Protein AF-0000000067268023 (afdb_homodimer)

Radius of gyration: 20.88 Å; Cα contacts (8 Å, |Δi|>4): 143; chains: 2; bounding box: 55×62×50 Å

pLDDT: mean 72.18, std 26.53, range [27.44, 98.69]

Solvent-accessible surface area (backbone atoms only — not comparable to full-atom values): 12982 Å² total; per-residue (Å²): 125,74,74,66,48,63,60,48,54,51,49,53,51,52,54,60,60,64,66,64,67,82,82,76,86,77,73,84,79,52,68,83,44,67,97,39,66,87,63,73,73,84,67,84,45,66,69,62,35,51,51,31,46,48,46,20,34,60,70,61,65,47,63,62,61,51,67,70,34,67,22,54,48,52,26,37,56,55,56,37,64,82,58,76,76,60,49,46,66,57,49,47,50,53,47,48,50,54,49,51,49,48,52,54,51,54,65,71,96,127,74,73,67,49,62,60,48,57,50,49,54,50,54,54,59,60,66,66,63,67,82,82,76,88,77,72,81,81,50,70,84,43,66,97,41,65,88,64,73,73,85,67,83,46,65,68,61,35,52,52,31,45,48,46,19,34,60,71,60,64,47,62,62,61,52,67,70,35,67,21,53,48,52,27,37,56,56,57,38,63,82,59,77,78,59,50,48,66,55,48,47,51,53,47,48,49,54,49,50,49,48,52,54,50,55,66,71,95

Foldseek 3Di:
DPVVPPVVVVLVVVLVPPPPPPDPDPPDPCVVPDVPDPVVPDDDDQVVVLSVVLVCCVVVVNQLCPLVDPVNVVVCCVPPVPHDRDDSVVSVVSNVVSVVVVVVVVVVD/DPVVPPVVVVLVVVLVPPPPPPDPDPPDVCVVPDVPDPVVPDDDDQVVVLLVVLVCCVVVVNQLCPLVDPVNVVVCCVPPVPHDRDDSVVSVVSNVVSVVVVVVVVVVD

Secondary structure (DSSP, 8-state):
--THHHHHHHHHHHHHHHT-------SGGGGGGSSS-S-------HHHHHHHHHHHHHHTT--GGGGG-HHHHHHHHHH-TT--PPPHHHHHHHHHHHHHHHHHHHHH-/--THHHHHHHHHHHHHHHT-------SGGGGGGSSS-S-------HHHHHHHHHHHHHHTT--GGGGG-HHHHHHHHHH-TT--PPPHHHHHHHHHHHHHHHHHHHHH-

InterPro domains:
  IPR052035 Zinc finger BED domain-containing [PTHR46481] (35-108)

Organism: Solanum lycopersicum (NCBI:txid4081)

Sequence (218 aa):
MDPRYPIWQHFEKVFENVYKLPTIAPGIQKLLNIQNNNLETWKFEQEVCRRALVEMIILDELPFSFVEKEGFKKFMSKVQPLFLIPSRRTITKDCYEVYGELRINLKQLMDPRYPIWQHFEKVFENVYKLPTIAPGIQKLLNIQNNNLETWKFEQEVCRRALVEMIILDELPFSFVEKEGFKKFMSKVQPLFLIPSRRTITKDCYEVYGELRINLKQL

Structure (mmCIF, N/CA/C/O backbone):
data_AF-0000000067268023-model_v1
#
loop_
_entity.id
_entity.type
_entity.pdbx_description
1 polymer 'Uncharacterized protein'
#
loop_
_atom_site.group_PDB
_atom_site.id
_atom_site.type_symbol
_atom_site.label_atom_id
_atom_site.label_alt_id
_atom_site.label_comp_id
_atom_site.label_asym_id
_atom_site.label_entity_id
_atom_site.label_seq_id
_atom_site.pdbx_PDB_ins_code
_atom_site.Cartn_x
_atom_site.Cartn_y
_atom_site.Cartn_z
_atom_site.occupancy
_atom_site.B_iso_or_equiv
_atom_site.auth_seq_id
_atom_site.auth_comp_id
_atom_site.auth_asym_id
_atom_site.auth_atom_id
_atom_site.pdbx_PDB_model_num
ATOM 1 N N . MET A 1 1 ? 3.109 23.453 -15.875 1 34.88 1 MET A N 1
ATOM 2 C CA . MET A 1 1 ? 3.523 23.328 -14.477 1 34.88 1 MET A CA 1
ATOM 3 C C . MET A 1 1 ? 2.408 22.719 -13.641 1 34.88 1 MET A C 1
ATOM 5 O O . MET A 1 1 ? 1.265 23.172 -13.688 1 34.88 1 MET A O 1
ATOM 9 N N . ASP A 1 2 ? 2.502 21.406 -13.383 1 40.28 2 ASP A N 1
ATOM 10 C CA . ASP A 1 2 ? 1.426 20.781 -12.625 1 40.28 2 ASP A CA 1
ATOM 11 C C . ASP A 1 2 ? 1.161 21.547 -11.328 1 40.28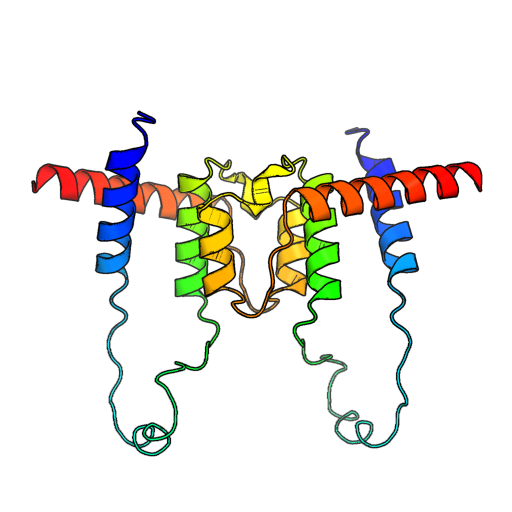 2 ASP A C 1
ATOM 13 O O . ASP A 1 2 ? 2.074 21.75 -10.516 1 40.28 2 ASP A O 1
ATOM 17 N N . PRO A 1 3 ? 0.251 22.406 -11.359 1 46.25 3 PRO A N 1
ATOM 18 C CA . PRO A 1 3 ? -0.092 23.266 -10.227 1 46.25 3 PRO A CA 1
ATOM 19 C C . PRO A 1 3 ? -0.165 22.516 -8.906 1 46.25 3 PRO A C 1
ATOM 21 O O . PRO A 1 3 ? -0.578 23.078 -7.887 1 46.25 3 PRO A O 1
ATOM 24 N N . ARG A 1 4 ? -0.231 21.25 -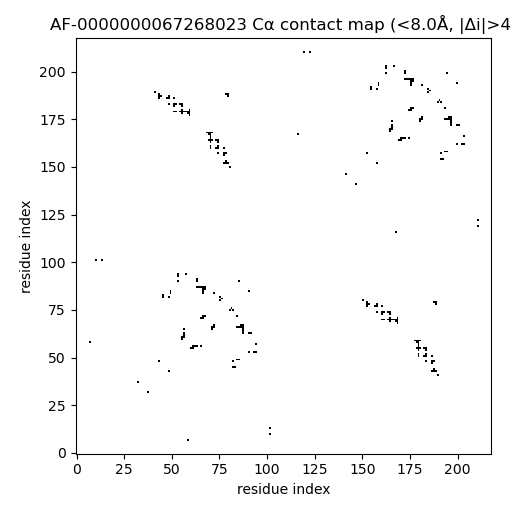9.078 1 48.16 4 ARG A N 1
ATOM 25 C CA . ARG A 1 4 ? -0.423 20.5 -7.844 1 48.16 4 ARG A CA 1
ATOM 26 C C . ARG A 1 4 ? 0.829 20.547 -6.977 1 48.16 4 ARG A C 1
ATOM 28 O O . ARG A 1 4 ? 0.861 19.953 -5.895 1 48.16 4 ARG A O 1
ATOM 35 N N . TYR A 1 5 ? 1.808 21.359 -7.512 1 49.25 5 TYR A N 1
ATOM 36 C CA . TYR A 1 5 ? 3.154 21.297 -6.957 1 49.25 5 TYR A CA 1
ATOM 37 C C . TYR A 1 5 ? 3.229 22.016 -5.617 1 49.25 5 TYR A C 1
ATOM 39 O O . TYR A 1 5 ? 3.816 21.5 -4.66 1 49.25 5 TYR A O 1
ATOM 47 N N . PRO A 1 6 ? 2.686 23.219 -5.641 1 54.56 6 PRO A N 1
ATOM 48 C CA . PRO A 1 6 ? 2.947 23.922 -4.387 1 54.56 6 PRO A CA 1
ATOM 49 C C . PRO A 1 6 ? 2.215 23.312 -3.195 1 54.56 6 PRO A C 1
ATOM 51 O O . PRO A 1 6 ? 2.732 23.312 -2.076 1 54.56 6 PRO A O 1
ATOM 54 N N . ILE A 1 7 ? 1.08 22.922 -3.4 1 51.66 7 ILE A N 1
ATOM 55 C CA . ILE A 1 7 ? 0.307 22.344 -2.309 1 51.66 7 ILE A CA 1
ATOM 56 C C . ILE A 1 7 ? 1 21.078 -1.8 1 51.66 7 ILE A C 1
ATOM 58 O O . ILE A 1 7 ? 1.087 20.859 -0.59 1 51.66 7 ILE A O 1
ATOM 62 N N . TRP A 1 8 ? 1.662 20.422 -2.682 1 53.53 8 TRP A N 1
ATOM 63 C CA . TRP A 1 8 ? 2.346 19.188 -2.324 1 53.53 8 TRP A CA 1
ATOM 64 C C . TRP A 1 8 ? 3.551 19.469 -1.434 1 53.53 8 TRP A C 1
ATOM 66 O O . TRP A 1 8 ? 3.785 18.75 -0.455 1 53.53 8 TRP A O 1
ATOM 76 N N . GLN A 1 9 ? 4.238 20.469 -1.842 1 56.47 9 GLN A N 1
ATOM 77 C CA . GLN A 1 9 ? 5.406 20.844 -1.054 1 56.47 9 GLN A CA 1
ATOM 78 C C . GLN A 1 9 ? 5.004 21.281 0.354 1 56.47 9 GLN A C 1
ATOM 80 O O . GLN A 1 9 ? 5.688 20.953 1.327 1 56.47 9 GLN A O 1
ATOM 85 N N . HIS A 1 10 ? 3.932 22.016 0.373 1 57.22 10 HIS A N 1
ATOM 86 C CA . HIS A 1 10 ? 3.428 22.469 1.667 1 57.22 10 HIS A CA 1
ATOM 87 C C . HIS A 1 10 ? 2.932 21.297 2.5 1 57.22 10 HIS A C 1
ATOM 89 O O . HIS A 1 10 ? 3.178 21.234 3.707 1 57.22 10 HIS A O 1
ATOM 95 N N . PHE A 1 11 ? 2.336 20.375 1.873 1 56.28 11 PHE A N 1
ATOM 96 C CA . PHE A 1 11 ? 1.886 19.156 2.527 1 56.28 11 PHE A CA 1
ATOM 97 C C . PHE A 1 11 ? 3.066 18.391 3.113 1 56.28 11 PHE A C 1
ATOM 99 O O . PHE A 1 11 ? 2.996 17.906 4.246 1 56.28 11 PHE A O 1
ATOM 106 N N . GLU A 1 12 ? 4.012 18.344 2.441 1 54.5 12 GLU A N 1
ATOM 107 C CA . GLU A 1 12 ? 5.223 17.672 2.898 1 54.5 12 GLU A CA 1
ATOM 108 C C . GLU A 1 12 ? 5.793 18.328 4.148 1 54.5 12 GLU A C 1
ATOM 110 O O . GLU A 1 12 ? 6.211 17.656 5.082 1 54.5 12 GLU A O 1
ATOM 115 N N . LYS A 1 13 ? 5.773 19.594 4.172 1 53 13 LYS A N 1
ATOM 116 C CA . LYS A 1 13 ? 6.32 20.359 5.293 1 53 13 LYS A CA 1
ATOM 117 C C . LYS A 1 13 ? 5.441 20.234 6.531 1 53 13 LYS A C 1
ATOM 119 O O . LYS A 1 13 ? 5.945 20.062 7.641 1 53 13 LYS A O 1
ATOM 124 N N . VAL A 1 14 ? 4.23 20.391 6.438 1 51.5 14 VAL A N 1
ATOM 125 C CA . VAL A 1 14 ? 3.297 20.312 7.555 1 51.5 14 VAL A CA 1
ATOM 126 C C . VAL A 1 14 ? 3.338 18.906 8.156 1 51.5 14 VAL A C 1
ATOM 128 O O . VAL A 1 14 ? 3.334 18.75 9.375 1 51.5 14 VAL A O 1
ATOM 131 N N . PHE A 1 15 ? 3.396 18.031 7.305 1 48.12 15 PHE A N 1
ATOM 132 C CA . PHE A 1 15 ? 3.434 16.641 7.742 1 48.12 15 PHE A CA 1
ATOM 133 C C . PHE A 1 15 ? 4.719 16.344 8.508 1 48.12 15 PHE A C 1
ATOM 135 O O . PHE A 1 15 ? 4.695 15.641 9.523 1 48.12 15 PHE A O 1
ATOM 142 N N . GLU A 1 16 ? 5.715 16.812 8.094 1 46.31 16 GLU A N 1
ATOM 143 C CA . GLU A 1 16 ? 6.969 16.672 8.828 1 46.31 16 GLU A CA 1
ATOM 144 C C . GLU A 1 16 ? 6.871 17.312 10.211 1 46.31 16 GLU A C 1
ATOM 146 O O . GLU A 1 16 ? 7.441 16.797 11.18 1 46.31 16 GLU A O 1
ATOM 151 N N . ASN A 1 17 ? 6.238 18.406 10.273 1 42.91 17 ASN A N 1
ATOM 152 C CA . ASN A 1 17 ? 6.156 19.141 11.531 1 42.91 17 ASN A CA 1
ATOM 153 C C . ASN A 1 17 ? 5.18 18.484 12.5 1 42.91 17 ASN A C 1
ATOM 155 O O . ASN A 1 17 ? 5.371 18.547 13.711 1 42.91 17 ASN A O 1
ATOM 159 N N . VAL A 1 18 ? 4.203 18.016 12.094 1 36.91 18 VAL A N 1
ATOM 160 C CA . VA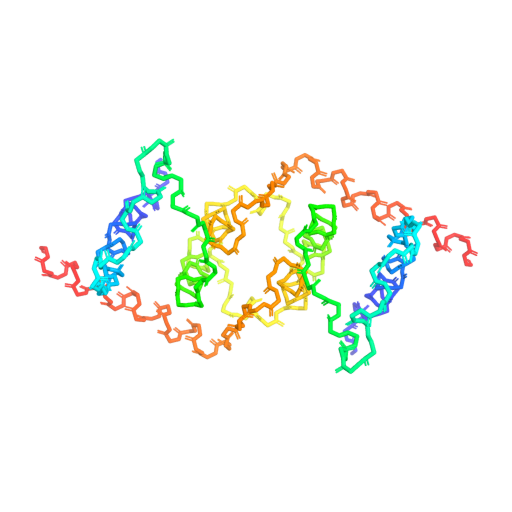L A 1 18 ? 3.213 17.469 13.008 1 36.91 18 VAL A CA 1
ATOM 161 C C . VAL A 1 18 ? 3.799 16.25 13.719 1 36.91 18 VAL A C 1
ATOM 163 O O . VAL A 1 18 ? 3.525 16.016 14.906 1 36.91 18 VAL A O 1
ATOM 166 N N . TYR A 1 19 ? 4.363 15.367 13.062 1 37.69 19 TYR A N 1
ATOM 167 C CA . TYR A 1 19 ? 4.645 14.102 13.727 1 37.69 19 TYR A CA 1
ATOM 168 C C . TYR A 1 19 ? 6 14.141 14.43 1 37.69 19 TYR A C 1
ATOM 170 O O . TYR A 1 19 ? 6.934 13.438 14.023 1 37.69 19 TYR A O 1
ATOM 178 N N . LYS A 1 20 ? 6.484 15.281 14.875 1 36.19 20 LYS A N 1
ATOM 179 C CA . LYS A 1 20 ? 7.539 15.195 15.891 1 36.19 20 LYS A CA 1
ATOM 180 C C . LYS A 1 20 ? 7.109 14.312 17.062 1 36.19 20 LYS A C 1
ATOM 182 O O . LYS A 1 20 ? 6.191 14.664 17.797 1 36.19 20 LYS A O 1
ATOM 187 N N . LEU A 1 21 ? 7.23 13.016 16.906 1 31.77 21 LEU A N 1
ATOM 188 C CA . LEU A 1 21 ? 7.074 12.047 17.984 1 31.77 21 LEU A CA 1
ATOM 189 C C . LEU A 1 21 ? 7.805 12.516 19.234 1 31.77 21 LEU A C 1
ATOM 191 O O . LEU A 1 21 ? 8.922 13.031 19.156 1 31.77 21 LEU A O 1
ATOM 195 N N . PRO A 1 22 ? 7.227 12.539 20.391 1 27.48 22 PRO A N 1
ATOM 196 C CA . PRO A 1 22 ? 7.945 12.867 21.625 1 27.48 22 PRO A CA 1
ATOM 197 C C . PRO A 1 22 ? 9.188 12.008 21.812 1 27.48 22 PRO A C 1
ATOM 199 O O . PRO A 1 22 ? 9.188 10.82 21.469 1 27.48 22 PRO A O 1
ATOM 202 N N . THR A 1 23 ? 10.375 12.57 21.891 1 30.8 23 THR A N 1
ATOM 203 C CA . THR A 1 23 ? 11.711 12.047 22.125 1 30.8 23 THR A CA 1
ATOM 204 C C . THR A 1 23 ? 11.758 11.273 23.438 1 30.8 23 THR A C 1
ATOM 206 O O . THR A 1 23 ? 11.539 11.844 24.516 1 30.8 23 THR A O 1
ATOM 209 N N . ILE A 1 24 ? 11.328 10.023 23.609 1 29.31 24 ILE A N 1
ATOM 210 C CA . ILE A 1 24 ? 11.664 9.266 24.797 1 29.31 24 ILE A CA 1
ATOM 211 C C . ILE A 1 24 ? 13.156 9.391 25.094 1 29.31 24 ILE A C 1
ATOM 213 O O . ILE A 1 24 ? 13.969 9.523 24.172 1 29.31 24 ILE A O 1
ATOM 217 N N . ALA A 1 25 ? 13.648 9.125 26.375 1 27.44 25 ALA A N 1
ATOM 218 C CA . ALA A 1 25 ? 14.883 9.281 27.125 1 27.44 25 ALA A CA 1
ATOM 219 C C . ALA A 1 25 ? 16.016 8.445 26.531 1 27.44 25 ALA A C 1
ATOM 221 O O . ALA A 1 25 ? 15.781 7.316 26.094 1 27.44 25 ALA A O 1
ATOM 222 N N . PRO A 1 26 ? 17.375 8.93 26.266 1 32.41 26 PRO A N 1
ATOM 223 C CA . PRO A 1 26 ? 18.625 8.539 25.609 1 32.41 26 PRO A CA 1
ATOM 224 C C . PRO A 1 26 ? 19.375 7.438 26.359 1 32.41 26 PRO A C 1
ATOM 226 O O . PRO A 1 26 ? 20.516 7.129 26.031 1 32.41 26 PRO A O 1
ATOM 229 N N . GLY A 1 27 ? 18.984 6.832 27.453 1 28.41 27 GLY A N 1
ATOM 230 C CA . GLY A 1 27 ? 20.047 6.223 28.234 1 28.41 27 GLY A CA 1
ATOM 231 C C . GLY A 1 27 ? 20.875 5.234 27.422 1 28.41 27 GLY A C 1
ATOM 232 O O . GLY A 1 27 ? 22.078 5.43 27.234 1 28.41 27 GLY A O 1
ATOM 233 N N . ILE A 1 28 ? 20.719 3.887 27.656 1 29.06 28 ILE A N 1
ATOM 234 C CA . ILE A 1 28 ? 21.688 2.818 27.453 1 29.06 28 ILE A CA 1
ATOM 235 C C . ILE A 1 28 ? 21.984 2.668 25.953 1 29.06 28 ILE A C 1
ATOM 237 O O . ILE A 1 28 ? 22.969 2.045 25.562 1 29.06 28 ILE A O 1
ATOM 241 N N . GLN A 1 29 ? 21.047 2.914 24.969 1 31.31 29 GLN A N 1
ATOM 242 C CA . GLN A 1 29 ? 21.156 2.467 23.594 1 31.31 29 GLN A CA 1
ATOM 243 C C . GLN A 1 29 ? 22.125 3.344 22.797 1 31.31 29 GLN A C 1
ATOM 245 O O . GLN A 1 29 ? 22.141 3.305 21.578 1 31.31 29 GLN A O 1
ATOM 250 N N . LYS A 1 30 ? 22.891 4.105 23.469 1 33.41 30 LYS A N 1
ATOM 251 C CA . LYS A 1 30 ? 23.812 5.039 22.812 1 33.41 30 LYS A CA 1
ATOM 252 C C . LYS A 1 30 ? 24.984 4.305 22.188 1 33.41 30 LYS A C 1
ATOM 254 O O . LYS A 1 30 ? 25.547 4.762 21.188 1 33.41 30 LYS A O 1
ATOM 259 N N . LEU A 1 31 ? 25.688 3.441 22.953 1 31.84 31 LEU A N 1
ATOM 260 C CA . LEU A 1 31 ? 27 2.895 22.594 1 31.84 31 LEU A CA 1
ATOM 261 C C . LEU A 1 31 ? 26.938 2.158 21.266 1 31.84 31 LEU A C 1
ATOM 263 O O . LEU A 1 31 ? 27.891 2.23 20.469 1 31.84 31 LEU A O 1
ATOM 267 N N . LEU A 1 32 ? 26.078 1.101 21.156 1 34.56 32 LEU A N 1
ATOM 268 C CA . LEU A 1 32 ? 26.141 0.404 19.875 1 34.56 32 LEU A CA 1
ATOM 269 C C . LEU A 1 32 ? 25.859 1.362 18.719 1 34.56 32 LEU A C 1
ATOM 271 O O . LEU A 1 32 ? 25.75 0.939 17.562 1 34.56 32 LEU A O 1
ATOM 275 N N . ASN A 1 33 ? 25.844 2.645 18.875 1 37.47 33 ASN A N 1
ATOM 276 C CA . ASN A 1 33 ? 25.625 3.789 18 1 37.47 33 ASN A CA 1
ATOM 277 C C . ASN A 1 33 ? 26.859 4.09 17.156 1 37.47 33 ASN A C 1
ATOM 279 O O . ASN A 1 33 ? 26.844 4.965 16.297 1 37.47 33 ASN A O 1
ATOM 283 N N . ILE A 1 34 ? 28.047 4.023 17.625 1 33.94 34 ILE A N 1
ATOM 284 C CA . ILE A 1 34 ? 29.219 4.559 16.953 1 33.94 34 ILE A CA 1
ATOM 285 C C . ILE A 1 34 ? 29.328 3.961 15.555 1 33.94 34 ILE A C 1
ATOM 287 O O . ILE A 1 34 ? 29.531 4.688 14.578 1 33.94 34 ILE A O 1
ATOM 291 N N . GLN A 1 35 ? 30.219 2.934 15.297 1 34.56 35 GLN A N 1
ATOM 292 C CA . GLN A 1 35 ? 30.578 2.307 14.023 1 34.56 35 GLN A CA 1
ATOM 293 C C . GLN A 1 35 ? 29.328 1.925 13.234 1 34.56 35 GLN A C 1
ATOM 295 O O . GLN A 1 35 ? 29.422 1.309 12.172 1 34.56 35 GLN A O 1
ATOM 300 N N . ASN A 1 36 ? 28.219 1.815 13.727 1 35.09 36 ASN A N 1
ATOM 301 C CA . ASN A 1 36 ? 26.766 1.778 13.656 1 35.09 36 ASN A CA 1
ATOM 302 C C . ASN A 1 36 ? 26.219 2.979 12.898 1 35.09 36 ASN A C 1
ATOM 304 O O . ASN A 1 36 ? 26.125 4.082 13.438 1 35.09 36 ASN A O 1
ATOM 308 N N . ASN A 1 37 ? 26.609 3.32 11.664 1 34.66 37 ASN A N 1
ATOM 309 C CA . ASN A 1 37 ? 25.938 4.164 10.68 1 34.66 37 ASN A CA 1
ATOM 310 C C . ASN A 1 37 ? 24.469 4.371 11.031 1 34.66 37 ASN A C 1
ATOM 312 O O . ASN A 1 37 ? 23.781 3.441 11.469 1 34.66 37 ASN A O 1
ATOM 316 N N . ASN A 1 38 ? 24.062 5.598 11.562 1 39.31 38 ASN A N 1
ATOM 317 C CA . ASN A 1 38 ? 22.703 6 11.883 1 39.31 38 ASN A CA 1
ATOM 318 C C . ASN A 1 38 ? 21.672 5.121 11.172 1 39.31 38 ASN A C 1
ATOM 320 O O . ASN A 1 38 ? 21.062 5.543 10.188 1 39.31 38 ASN A O 1
ATOM 324 N N . LEU A 1 39 ? 22 4.051 10.633 1 40.97 39 LEU A N 1
ATOM 325 C CA . LEU A 1 39 ? 21.031 3.133 10.047 1 40.97 39 LEU A CA 1
ATOM 326 C C . LEU A 1 39 ? 19.859 2.881 11 1 40.97 39 LEU A C 1
ATOM 328 O O . LEU A 1 39 ? 19.969 2.045 11.898 1 40.97 39 LEU A O 1
ATOM 332 N N . GLU A 1 40 ? 19.328 3.916 11.711 1 49.88 40 GLU A N 1
ATOM 333 C CA . GLU A 1 40 ? 18.062 3.814 12.438 1 49.88 40 GLU A CA 1
ATOM 334 C C . GLU A 1 40 ? 17.297 2.564 12.031 1 49.88 40 GLU A C 1
ATOM 336 O O . GLU A 1 40 ? 17.031 2.348 10.844 1 49.88 40 GLU A O 1
ATOM 341 N N . THR A 1 41 ? 17.578 1.462 12.734 1 67.25 41 THR A N 1
ATOM 342 C CA . THR A 1 41 ? 16.875 0.191 12.562 1 67.25 41 THR A CA 1
ATOM 343 C C . THR A 1 41 ? 15.391 0.417 12.312 1 67.25 41 THR A C 1
ATOM 345 O O . THR A 1 41 ? 14.734 1.155 13.055 1 67.25 41 THR A O 1
ATOM 348 N N . TRP A 1 42 ? 14.961 0.329 11.273 1 79.62 42 TRP A N 1
ATOM 349 C CA . TRP A 1 42 ? 13.539 0.408 10.945 1 79.62 42 TRP A CA 1
ATOM 350 C C . TRP A 1 42 ? 12.711 -0.42 11.93 1 79.62 42 TRP A C 1
ATOM 352 O O . TRP A 1 42 ? 13.102 -1.531 12.289 1 79.62 42 TRP A O 1
ATOM 362 N N . LYS A 1 43 ? 11.859 0.207 12.633 1 82.19 43 LYS A N 1
ATOM 363 C CA . LYS A 1 43 ? 10.836 -0.458 13.438 1 82.19 43 LYS A CA 1
ATOM 364 C C . LYS A 1 43 ? 9.438 -0.05 12.992 1 82.19 43 LYS A C 1
ATOM 366 O O . LYS A 1 43 ? 9.172 1.131 12.758 1 82.19 43 LYS A O 1
ATOM 371 N N . PHE A 1 44 ? 8.648 -1.078 12.898 1 87.56 44 PHE A N 1
ATOM 372 C CA . PHE A 1 44 ? 7.262 -0.805 12.531 1 87.56 44 PHE A CA 1
ATOM 373 C C . PHE A 1 44 ? 6.566 0.024 13.602 1 87.56 44 PHE A C 1
ATOM 375 O O . PHE A 1 44 ? 6.633 -0.302 14.789 1 87.56 44 PHE A O 1
ATOM 382 N N . GLU A 1 45 ? 5.996 1.108 13.172 1 92.38 45 GLU A N 1
ATOM 383 C CA . GLU A 1 45 ? 5.18 1.959 14.031 1 92.38 45 GLU A CA 1
ATOM 384 C C . GLU A 1 45 ? 3.801 2.197 13.422 1 92.38 45 GLU A C 1
ATOM 386 O O . GLU A 1 45 ? 3.684 2.809 12.359 1 92.38 45 GLU A O 1
ATOM 391 N N . GLN A 1 46 ? 2.803 1.808 14.148 1 95.5 46 GLN A N 1
ATOM 392 C CA . GLN A 1 46 ? 1.425 1.867 13.672 1 95.5 46 GLN A CA 1
ATOM 393 C C . GLN A 1 46 ? 1.049 3.285 13.25 1 95.5 46 GLN A C 1
ATOM 395 O O . GLN A 1 46 ? 0.503 3.49 12.164 1 95.5 46 GLN A O 1
ATOM 400 N N . GLU A 1 47 ? 1.37 4.234 14.133 1 96.06 47 GLU A N 1
ATOM 401 C CA . GLU A 1 47 ? 0.927 5.605 13.898 1 96.06 47 GLU A CA 1
ATOM 402 C C . GLU A 1 47 ? 1.677 6.234 12.727 1 96.06 47 GLU A C 1
ATOM 404 O O . GLU A 1 47 ? 1.102 7.004 11.953 1 96.06 47 GLU A O 1
ATOM 409 N N . VAL A 1 48 ? 2.918 5.906 12.602 1 95 48 VAL A N 1
ATOM 410 C CA . VAL A 1 48 ? 3.717 6.406 11.492 1 95 48 VAL A CA 1
ATOM 411 C C . VAL A 1 48 ? 3.17 5.859 10.172 1 95 48 VAL A C 1
ATOM 413 O O . VAL A 1 48 ? 3 6.605 9.211 1 95 48 VAL A O 1
ATOM 416 N N . CYS A 1 49 ? 2.801 4.621 10.148 1 97 49 CYS A N 1
ATOM 417 C CA . CYS A 1 49 ? 2.279 3.986 8.945 1 97 49 CYS A CA 1
ATOM 418 C C . CYS A 1 49 ? 0.872 4.48 8.625 1 97 49 CYS A C 1
ATOM 420 O O . CYS A 1 49 ? 0.519 4.664 7.461 1 97 49 CYS A O 1
ATOM 422 N N . ARG A 1 50 ? 0.118 4.684 9.633 1 97.88 50 ARG A N 1
ATOM 423 C CA . ARG A 1 50 ? -1.219 5.234 9.445 1 97.88 50 ARG A CA 1
ATOM 424 C C . ARG A 1 50 ? -1.151 6.617 8.805 1 97.88 50 ARG A C 1
ATOM 426 O O . ARG A 1 50 ? -1.895 6.91 7.867 1 97.88 50 ARG A O 1
ATOM 433 N N . ARG A 1 51 ? -0.319 7.426 9.242 1 96.44 51 ARG A N 1
ATOM 434 C CA . ARG A 1 51 ? -0.145 8.766 8.68 1 96.44 51 ARG A CA 1
ATOM 435 C C . ARG A 1 51 ? 0.322 8.688 7.23 1 96.44 51 ARG A C 1
ATOM 437 O O . ARG A 1 51 ? -0.164 9.438 6.375 1 96.44 51 ARG A O 1
ATOM 444 N N . ALA A 1 52 ? 1.287 7.836 7.027 1 97.44 52 ALA A N 1
ATOM 445 C CA . ALA A 1 52 ? 1.781 7.652 5.664 1 97.44 52 ALA A CA 1
ATOM 446 C C . ALA A 1 52 ? 0.667 7.176 4.738 1 97.44 52 ALA A C 1
ATOM 448 O O . ALA A 1 52 ? 0.629 7.547 3.561 1 97.44 52 ALA A O 1
ATOM 449 N N . LEU A 1 53 ? -0.23 6.379 5.234 1 98.44 53 LEU A N 1
ATOM 450 C CA . LEU A 1 53 ? -1.373 5.914 4.457 1 98.44 53 LEU A CA 1
ATOM 451 C C . LEU A 1 53 ? -2.301 7.074 4.105 1 98.44 53 LEU A C 1
ATOM 453 O O . LEU A 1 53 ? -2.756 7.188 2.965 1 98.44 53 LEU A O 1
ATOM 457 N N . VAL A 1 54 ? -2.547 7.879 5.078 1 97.69 54 VAL A N 1
ATOM 458 C CA . VAL A 1 54 ? -3.371 9.062 4.852 1 97.69 54 VAL A CA 1
ATOM 459 C C . VAL A 1 54 ? -2.734 9.938 3.771 1 97.69 54 VAL A C 1
ATOM 461 O O . VAL A 1 54 ? -3.416 10.398 2.854 1 97.69 54 VAL A O 1
ATOM 464 N N . GLU A 1 55 ? -1.484 10.102 3.838 1 96.56 55 GLU A N 1
ATOM 465 C CA . GLU A 1 55 ? -0.754 10.867 2.836 1 96.56 55 GLU A CA 1
ATOM 466 C C . GLU A 1 55 ? -0.879 10.234 1.453 1 96.56 55 GLU A C 1
ATOM 468 O O . GLU A 1 55 ? -1.072 10.938 0.458 1 96.56 55 GLU A O 1
ATOM 473 N N . MET A 1 56 ? -0.776 8.961 1.425 1 98.19 56 MET A N 1
ATOM 474 C CA . MET A 1 56 ? -0.89 8.242 0.161 1 98.19 56 MET A CA 1
ATOM 475 C C . MET A 1 56 ? -2.26 8.461 -0.472 1 98.19 56 MET A C 1
ATOM 477 O O . MET A 1 56 ? -2.357 8.727 -1.671 1 98.19 56 MET A O 1
ATOM 481 N N . ILE A 1 57 ? -3.295 8.375 0.336 1 98 57 ILE A N 1
ATOM 482 C CA . ILE A 1 57 ? -4.66 8.539 -0.153 1 98 57 ILE A CA 1
ATOM 483 C C . ILE A 1 57 ? -4.836 9.93 -0.75 1 98 57 ILE A C 1
ATOM 485 O O . ILE A 1 57 ? -5.391 10.078 -1.842 1 98 57 ILE A O 1
ATOM 489 N N . ILE A 1 58 ? -4.309 10.859 -0.111 1 95.44 58 ILE A N 1
ATOM 490 C CA . ILE A 1 58 ? -4.438 12.25 -0.542 1 95.44 58 ILE A CA 1
ATOM 491 C C . ILE A 1 58 ? -3.566 12.492 -1.772 1 95.44 58 ILE A C 1
ATOM 493 O O . ILE A 1 58 ? -4.059 12.922 -2.816 1 95.44 58 ILE A O 1
ATOM 497 N N . LEU A 1 59 ? -2.316 12.18 -1.759 1 95.12 59 LEU A N 1
ATOM 498 C CA . LEU A 1 59 ? -1.343 12.477 -2.805 1 95.12 59 LEU A CA 1
ATOM 499 C C . LEU A 1 59 ? -1.688 11.742 -4.094 1 95.12 59 LEU A C 1
ATOM 501 O O . LEU A 1 59 ? -1.526 12.289 -5.188 1 95.12 59 LEU A O 1
ATOM 505 N N . ASP A 1 60 ? -2.133 10.531 -3.873 1 96.31 60 ASP A N 1
ATOM 506 C CA . ASP A 1 60 ? -2.395 9.703 -5.047 1 96.31 60 ASP A CA 1
ATOM 507 C C . ASP A 1 60 ? -3.867 9.766 -5.445 1 96.31 60 ASP A C 1
ATOM 509 O O . ASP A 1 60 ? -4.297 9.062 -6.363 1 96.31 60 ASP A O 1
ATOM 513 N N . GLU A 1 61 ? -4.566 10.562 -4.758 1 95.94 61 GLU A N 1
ATOM 514 C CA . GLU A 1 61 ? -5.977 10.812 -5.047 1 95.94 61 GLU A CA 1
ATOM 515 C C .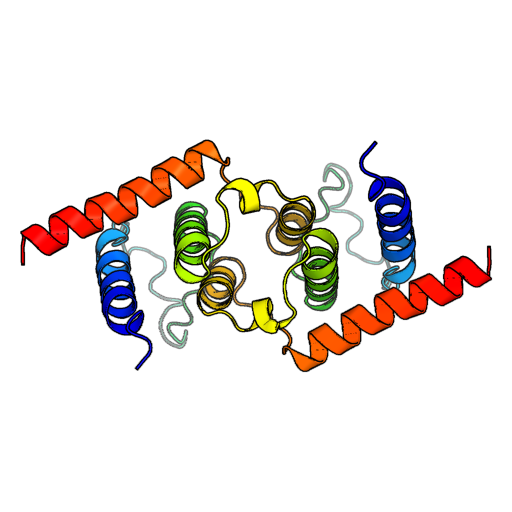 GLU A 1 61 ? -6.777 9.516 -5.047 1 95.94 61 GLU A C 1
ATOM 517 O O . GLU A 1 61 ? -7.539 9.25 -5.98 1 95.94 61 GLU A O 1
ATOM 522 N N . LEU A 1 62 ? -6.641 8.773 -4.086 1 97.38 62 LEU A N 1
ATOM 523 C CA . LEU A 1 62 ? -7.371 7.516 -3.924 1 97.38 62 LEU A CA 1
ATOM 524 C C . LEU A 1 62 ? -8.68 7.746 -3.178 1 97.38 62 LEU A C 1
ATOM 526 O O . LEU A 1 62 ? -8.75 8.586 -2.277 1 97.38 62 LEU A O 1
ATOM 530 N N . PRO A 1 63 ? -9.703 6.98 -3.576 1 97.44 63 PRO A N 1
ATOM 531 C CA . PRO A 1 63 ? -10.914 7.066 -2.762 1 97.44 63 PRO A CA 1
ATOM 532 C C . PRO A 1 63 ? -10.703 6.566 -1.334 1 97.44 63 PRO A C 1
ATOM 534 O O . PRO A 1 63 ? -9.875 5.688 -1.101 1 97.44 63 PRO A O 1
ATOM 537 N N . PHE A 1 64 ? -11.516 7.066 -0.373 1 97.19 64 PHE A N 1
ATOM 538 C CA . PHE A 1 64 ? -11.391 6.668 1.024 1 97.19 64 PHE A CA 1
ATOM 539 C C . PHE A 1 64 ? -11.703 5.188 1.195 1 97.19 64 PHE A C 1
ATOM 541 O O . PHE A 1 64 ? -11.234 4.551 2.143 1 97.19 64 PHE A O 1
ATOM 548 N N . SER A 1 65 ? -12.438 4.684 0.267 1 97.81 65 SER A N 1
ATOM 549 C CA . SER A 1 65 ? -12.812 3.275 0.312 1 97.81 65 SER A CA 1
ATOM 550 C C . SER A 1 65 ? -11.641 2.379 -0.055 1 97.81 65 SER A C 1
ATOM 552 O O . SER A 1 65 ? -11.711 1.156 0.085 1 97.81 65 SER A O 1
ATOM 554 N N . PHE A 1 66 ? -10.602 2.938 -0.445 1 98.19 66 PHE A N 1
ATOM 555 C CA . PHE A 1 66 ? -9.414 2.199 -0.863 1 98.19 66 PHE A CA 1
ATOM 556 C C . PHE A 1 66 ? -8.969 1.229 0.225 1 98.19 66 PHE A C 1
ATOM 558 O O . PHE A 1 66 ? -8.57 0.101 -0.069 1 98.19 66 PHE A O 1
ATOM 565 N N . VAL A 1 67 ? -9.039 1.618 1.507 1 98.56 67 VAL A N 1
ATOM 566 C CA . VAL A 1 67 ? -8.516 0.85 2.633 1 98.56 67 VAL A CA 1
ATOM 567 C C . VAL A 1 67 ? -9.352 -0.412 2.83 1 98.56 67 VAL A C 1
ATOM 569 O O . VAL A 1 67 ? -8.953 -1.322 3.559 1 98.56 67 VAL A O 1
ATOM 572 N N . GLU A 1 68 ? -10.477 -0.485 2.18 1 98.25 68 GLU A N 1
ATOM 573 C CA . GLU A 1 68 ? -11.383 -1.62 2.334 1 98.25 68 GLU A CA 1
ATOM 574 C C . GLU A 1 68 ? -11.234 -2.602 1.173 1 98.25 68 GLU A C 1
ATOM 576 O O . GLU A 1 68 ? -11.805 -3.693 1.203 1 98.25 68 GLU A O 1
ATOM 581 N N . LYS A 1 69 ? -10.555 -2.234 0.187 1 98.19 69 LYS A N 1
ATOM 582 C CA . LYS A 1 69 ? -10.438 -3.074 -1.002 1 98.19 69 LYS A CA 1
ATOM 583 C C . LYS A 1 69 ? -9.68 -4.359 -0.695 1 98.19 69 LYS A C 1
ATOM 585 O O . LYS A 1 69 ? -8.711 -4.348 0.065 1 98.19 69 LYS A O 1
ATOM 590 N N . GLU A 1 70 ? -10.125 -5.422 -1.29 1 97.62 70 GLU A N 1
ATOM 591 C CA . GLU A 1 70 ? -9.602 -6.75 -1.003 1 97.62 70 GLU A CA 1
ATOM 592 C C . GLU A 1 70 ? -8.117 -6.848 -1.358 1 97.62 70 GLU A C 1
ATOM 594 O O . GLU A 1 70 ? -7.34 -7.453 -0.623 1 97.62 70 GLU A O 1
ATOM 599 N N . GLY A 1 71 ? -7.727 -6.324 -2.471 1 98.19 71 GLY A N 1
ATOM 600 C CA . GLY A 1 71 ? -6.34 -6.359 -2.895 1 98.19 71 GLY A CA 1
ATOM 601 C C . GLY A 1 71 ? -5.395 -5.707 -1.904 1 98.19 71 GLY A C 1
ATOM 602 O O . GLY A 1 71 ? -4.371 -6.289 -1.536 1 98.19 71 GLY A O 1
ATOM 603 N N . PHE A 1 72 ? -5.742 -4.516 -1.414 1 98.69 72 PHE A N 1
ATOM 604 C CA . PHE A 1 72 ? -4.918 -3.791 -0.454 1 98.69 72 PHE A CA 1
ATOM 605 C C . PHE A 1 72 ? -4.805 -4.566 0.854 1 98.69 72 PHE A C 1
ATOM 607 O O . PHE A 1 72 ? -3.713 -4.684 1.417 1 98.69 72 PHE A O 1
ATOM 614 N N . LYS A 1 73 ? -5.883 -5.07 1.264 1 98.5 73 LYS A N 1
ATOM 615 C CA . LYS A 1 73 ? -5.875 -5.832 2.508 1 98.5 73 LYS A CA 1
ATOM 616 C C . LYS A 1 73 ? -4.969 -7.059 2.395 1 98.5 73 LYS A C 1
ATOM 618 O O . LYS A 1 73 ? -4.188 -7.344 3.305 1 98.5 73 LYS A O 1
ATOM 623 N N . LYS A 1 74 ? -5.082 -7.742 1.323 1 97.81 74 LYS A N 1
ATOM 624 C CA . LYS A 1 74 ? -4.234 -8.906 1.088 1 97.81 74 LYS A CA 1
ATOM 625 C C . LYS A 1 74 ? -2.766 -8.508 1.004 1 97.81 74 LYS A C 1
ATOM 627 O O . LYS A 1 74 ? -1.905 -9.164 1.6 1 97.81 74 LYS A O 1
ATOM 632 N N . PHE A 1 75 ? -2.488 -7.48 0.305 1 98.44 75 PHE A N 1
ATOM 633 C CA . PHE A 1 75 ? -1.131 -6.965 0.166 1 98.44 75 PHE A CA 1
ATOM 634 C C . PHE A 1 75 ? -0.531 -6.648 1.53 1 98.44 75 PHE A C 1
ATOM 636 O O . PHE A 1 75 ? 0.583 -7.074 1.84 1 98.44 75 PHE A O 1
ATOM 643 N N . MET A 1 76 ? -1.313 -5.977 2.379 1 98.44 76 MET A N 1
ATOM 644 C CA . MET A 1 76 ? -0.826 -5.578 3.695 1 98.44 76 MET A CA 1
ATOM 645 C C . MET A 1 76 ? -0.595 -6.797 4.582 1 98.44 76 MET A C 1
ATOM 647 O O . MET A 1 76 ? 0.339 -6.82 5.383 1 98.44 76 MET A O 1
ATOM 651 N N . SER A 1 77 ? -1.39 -7.816 4.402 1 96.81 77 SER A N 1
ATOM 652 C CA . SER A 1 77 ? -1.26 -9.023 5.211 1 96.81 77 SER A CA 1
ATOM 653 C C . SER A 1 77 ? 0.053 -9.742 4.922 1 96.81 77 SER A C 1
ATOM 655 O O . SER A 1 77 ? 0.546 -10.508 5.758 1 96.81 77 SER A O 1
ATOM 657 N N . LYS A 1 78 ? 0.601 -9.5 3.748 1 96.44 78 LYS A N 1
ATOM 658 C CA . LYS A 1 78 ? 1.872 -10.117 3.383 1 96.44 78 LYS A CA 1
ATOM 659 C C . LYS A 1 78 ? 3.045 -9.203 3.713 1 96.44 78 LYS A C 1
ATOM 661 O O . LYS A 1 78 ? 4.066 -9.656 4.23 1 96.44 78 LYS A O 1
ATOM 666 N N . VAL A 1 79 ? 2.881 -7.965 3.465 1 96.44 79 VAL A N 1
ATOM 667 C CA . VAL A 1 79 ? 3.977 -7.008 3.574 1 96.44 79 VAL A CA 1
ATOM 668 C C . VAL A 1 79 ? 4.215 -6.66 5.043 1 96.44 79 VAL A C 1
ATOM 670 O O . VAL A 1 79 ? 5.363 -6.535 5.477 1 96.44 79 VAL A O 1
ATOM 673 N N . GLN A 1 80 ? 3.117 -6.43 5.754 1 94.5 80 GLN A N 1
ATOM 674 C CA . GLN A 1 80 ? 3.186 -6.016 7.152 1 94.5 80 GLN A CA 1
ATOM 675 C C . GLN A 1 80 ? 1.92 -6.418 7.906 1 94.5 80 GLN A C 1
ATOM 677 O O . GLN A 1 80 ? 1.034 -5.586 8.125 1 94.5 80 GLN A O 1
ATOM 682 N N . PRO A 1 81 ? 1.94 -7.629 8.375 1 93.81 81 PRO A N 1
ATOM 683 C CA . PRO A 1 81 ? 0.734 -8.164 9.016 1 93.81 81 PRO A CA 1
ATOM 684 C C . PRO A 1 81 ? 0.379 -7.43 10.305 1 93.81 81 PRO A C 1
ATOM 686 O O . PRO A 1 81 ? -0.764 -7.5 10.766 1 93.81 81 PRO A O 1
ATOM 689 N N . LEU A 1 82 ? 1.343 -6.742 10.883 1 91.56 82 LEU A N 1
ATOM 690 C CA . LEU A 1 82 ? 1.11 -6.051 12.141 1 91.56 82 LEU A CA 1
ATOM 691 C C . LEU A 1 82 ? 0.337 -4.754 11.922 1 91.56 82 LEU A C 1
ATOM 693 O O . LEU A 1 82 ? -0.17 -4.156 12.867 1 91.56 82 LEU A O 1
ATOM 697 N N . PHE A 1 83 ? 0.316 -4.305 10.727 1 94.69 83 PHE A N 1
ATOM 698 C CA . PHE A 1 83 ? -0.337 -3.037 10.438 1 94.69 83 PHE A CA 1
ATOM 699 C C . PHE A 1 83 ? -1.852 -3.166 10.555 1 94.69 83 PHE A C 1
ATOM 701 O O . PHE A 1 83 ? -2.477 -3.918 9.805 1 94.69 83 PHE A O 1
ATOM 708 N N . LEU A 1 84 ? -2.389 -2.443 11.461 1 97.25 84 LEU A N 1
ATOM 709 C CA . LEU A 1 84 ? -3.84 -2.365 11.586 1 97.25 84 LEU A CA 1
ATOM 710 C C . LEU A 1 84 ? -4.41 -1.327 10.625 1 97.25 84 LEU A C 1
ATOM 712 O O . LEU A 1 84 ? -4.23 -0.124 10.828 1 97.25 84 LEU A O 1
ATOM 716 N N . ILE A 1 85 ? -5.09 -1.797 9.625 1 98.5 85 ILE A N 1
ATOM 717 C CA . ILE A 1 85 ? -5.648 -0.905 8.609 1 98.5 85 ILE A CA 1
ATOM 718 C C . ILE A 1 85 ? -6.809 -0.11 9.203 1 98.5 85 ILE A C 1
ATOM 720 O O . ILE A 1 85 ? -7.785 -0.69 9.688 1 98.5 85 ILE A O 1
ATOM 724 N N . PRO A 1 86 ? -6.688 1.155 9.141 1 98.31 86 PRO A N 1
ATOM 725 C CA . PRO A 1 86 ? -7.809 1.959 9.633 1 98.31 86 PRO A CA 1
ATOM 726 C C . PRO A 1 86 ? -9.07 1.787 8.789 1 98.31 86 PRO A C 1
ATOM 728 O O . PRO A 1 86 ? -8.984 1.486 7.598 1 98.31 86 PRO A O 1
ATOM 731 N N . SER A 1 87 ? -10.141 1.992 9.422 1 97.81 87 SER A N 1
ATOM 732 C CA . SER A 1 87 ? -11.406 1.938 8.703 1 97.81 87 SER A CA 1
ATOM 733 C C . SER A 1 87 ? -11.562 3.129 7.762 1 97.81 87 SER A C 1
ATOM 735 O O . SER A 1 87 ? -10.844 4.125 7.891 1 97.81 87 SER A O 1
ATOM 737 N N . ARG A 1 88 ? -12.523 2.975 6.859 1 98.06 88 ARG A N 1
ATOM 738 C CA . ARG A 1 88 ? -12.859 4.066 5.953 1 98.06 88 ARG A CA 1
ATOM 739 C C . ARG A 1 88 ? -13.234 5.324 6.73 1 98.06 88 ARG A C 1
ATOM 741 O O . ARG A 1 88 ? -12.828 6.43 6.371 1 98.06 88 ARG A O 1
ATOM 748 N N . ARG A 1 89 ? -13.945 5.164 7.777 1 97.56 89 ARG A N 1
ATOM 749 C CA . ARG A 1 89 ? -14.359 6.293 8.609 1 97.56 89 ARG A CA 1
ATOM 750 C C . ARG A 1 89 ? -13.156 6.98 9.234 1 97.56 89 ARG A C 1
ATOM 752 O O . ARG A 1 89 ? -13.07 8.211 9.242 1 97.56 89 ARG A O 1
ATOM 759 N N . THR A 1 90 ? -12.328 6.18 9.836 1 97.69 90 THR A N 1
ATOM 760 C CA . THR A 1 90 ? -11.133 6.715 10.469 1 97.69 90 THR A CA 1
ATOM 761 C C . THR A 1 90 ? -10.273 7.461 9.445 1 97.69 90 THR A C 1
ATOM 763 O O . THR A 1 90 ? -9.797 8.562 9.719 1 97.69 90 THR A O 1
ATOM 766 N N . ILE A 1 91 ? -10.109 6.891 8.273 1 97.12 91 ILE A N 1
ATOM 767 C CA . ILE A 1 91 ? -9.312 7.496 7.215 1 97.12 91 ILE A CA 1
ATOM 768 C C . ILE A 1 91 ? -9.945 8.812 6.781 1 97.12 91 ILE A C 1
ATOM 770 O O . ILE A 1 91 ? -9.234 9.797 6.547 1 97.12 91 ILE A O 1
ATOM 774 N N . THR A 1 92 ? -11.219 8.773 6.629 1 96 92 THR A N 1
ATOM 775 C CA . THR A 1 92 ? -11.945 9.984 6.254 1 96 92 THR A CA 1
ATOM 776 C C . THR A 1 92 ? -11.68 11.102 7.262 1 96 92 THR A C 1
ATOM 778 O O . THR A 1 92 ? -11.344 12.219 6.879 1 96 92 THR A O 1
ATOM 781 N N . LYS A 1 93 ? -11.82 10.781 8.484 1 96.25 93 LYS A N 1
ATOM 782 C CA . LYS A 1 93 ? -11.562 11.75 9.547 1 96.25 93 LYS A CA 1
ATOM 783 C C . LYS A 1 93 ? -10.125 12.258 9.5 1 96.25 93 LYS A C 1
ATOM 785 O O . LYS A 1 93 ? -9.875 13.461 9.602 1 96.25 93 LYS A O 1
ATOM 790 N N . ASP A 1 94 ? -9.188 11.375 9.414 1 95 94 ASP A N 1
ATOM 791 C CA . ASP A 1 94 ? -7.77 11.719 9.375 1 95 94 ASP A CA 1
ATOM 792 C C . ASP A 1 94 ? -7.469 12.656 8.211 1 95 94 ASP A C 1
ATOM 794 O O . ASP A 1 94 ? -6.711 13.617 8.359 1 95 94 ASP A O 1
ATOM 798 N N . CYS A 1 95 ? -8.047 12.375 7.043 1 93.75 95 CYS A N 1
ATOM 799 C CA . CYS A 1 95 ? -7.844 13.211 5.867 1 93.75 95 CYS A CA 1
ATOM 800 C C . CYS A 1 95 ? -8.398 14.617 6.094 1 93.75 95 CYS A C 1
ATOM 802 O O . CYS A 1 95 ? -7.766 15.602 5.719 1 93.75 95 CYS A O 1
ATOM 804 N N . TYR A 1 96 ? -9.531 14.664 6.691 1 90.38 96 TYR A N 1
ATOM 805 C CA . TYR A 1 96 ? -10.133 15.961 6.988 1 90.38 96 TYR A CA 1
ATOM 806 C C . TYR A 1 96 ? -9.273 16.75 7.973 1 90.38 96 TYR A C 1
ATOM 808 O O . TYR A 1 96 ? -9.141 17.969 7.852 1 90.38 96 TYR A O 1
ATOM 816 N N . GLU A 1 97 ? -8.766 16.047 8.914 1 90.19 97 GLU A N 1
ATOM 817 C CA . GLU A 1 97 ? -7.902 16.688 9.898 1 90.19 97 GLU A CA 1
ATOM 818 C C . GLU A 1 97 ? -6.645 17.266 9.25 1 90.19 97 GLU A C 1
ATOM 820 O O . GLU A 1 97 ? -6.18 18.344 9.625 1 90.19 97 GLU A O 1
ATOM 825 N N . VAL A 1 98 ? -6.117 16.562 8.32 1 85.88 98 VAL A N 1
ATOM 826 C CA . VAL A 1 98 ? -4.953 17.047 7.586 1 85.88 98 VAL A CA 1
ATOM 827 C C . VAL A 1 98 ? -5.32 18.312 6.801 1 85.88 98 VAL A C 1
ATOM 829 O O . VAL A 1 98 ? -4.547 19.266 6.758 1 85.88 98 VAL A O 1
ATOM 832 N N . TYR A 1 99 ? -6.477 18.312 6.18 1 80.5 99 TYR A N 1
ATOM 833 C CA . TYR A 1 99 ? -6.949 19.484 5.453 1 80.5 99 TYR A CA 1
ATOM 834 C C . TYR A 1 99 ? -7.215 20.656 6.402 1 80.5 99 TYR A C 1
ATOM 836 O O . TYR A 1 99 ? -6.918 21.812 6.078 1 80.5 99 TYR A O 1
ATOM 844 N N . GLY A 1 100 ? -7.949 20.281 7.414 1 77 100 GLY A N 1
ATOM 845 C CA . GLY A 1 100 ? -8.164 21.328 8.406 1 77 100 GLY A CA 1
ATOM 846 C C . GLY A 1 100 ? -6.875 21.953 8.898 1 77 100 GLY A C 1
ATOM 847 O O . GLY A 1 100 ? -6.785 23.172 9.031 1 77 100 GLY A O 1
ATOM 848 N N . GLU A 1 101 ? -6.031 21.125 9.141 1 69.5 101 GLU A N 1
ATOM 849 C CA . GLU A 1 101 ? -4.727 21.609 9.57 1 69.5 101 GLU A CA 1
ATOM 850 C C . GLU A 1 101 ? -4.086 22.484 8.492 1 69.5 101 GLU A C 1
ATOM 852 O O . GLU A 1 101 ? -3.439 23.484 8.805 1 69.5 101 GLU A O 1
ATOM 857 N N . LEU A 1 102 ? -4.289 22.125 7.332 1 65.38 102 LEU A N 1
ATOM 858 C CA . LEU A 1 102 ? -3.766 22.906 6.207 1 65.38 102 LEU A CA 1
ATOM 859 C C . LEU A 1 102 ? -4.441 24.266 6.117 1 65.38 102 LEU A C 1
ATOM 861 O O . LEU A 1 102 ? -3.783 25.266 5.852 1 65.38 102 LEU A O 1
ATOM 865 N N . ARG A 1 103 ? -5.641 24.219 6.371 1 65.44 103 ARG A N 1
ATOM 866 C CA . ARG A 1 103 ? -6.387 25.469 6.336 1 65.44 103 ARG A CA 1
ATOM 867 C C . ARG A 1 103 ? -5.949 26.406 7.469 1 65.44 103 ARG A C 1
ATOM 869 O O . ARG A 1 103 ? -5.793 27.609 7.266 1 65.44 103 ARG A O 1
ATOM 876 N N . ILE A 1 104 ? -5.699 25.875 8.578 1 66.31 104 ILE A N 1
ATOM 877 C CA . ILE A 1 104 ? -5.266 26.656 9.727 1 66.31 104 ILE A CA 1
ATOM 878 C C . ILE A 1 104 ? -3.869 27.219 9.477 1 66.31 104 ILE A C 1
ATOM 880 O O . ILE A 1 104 ? -3.596 28.375 9.781 1 66.31 104 ILE A O 1
ATOM 884 N N . ASN A 1 105 ? -3.104 26.438 8.859 1 63.5 105 ASN A N 1
ATOM 885 C CA . ASN A 1 105 ? -1.738 26.859 8.586 1 63.5 105 ASN A CA 1
ATOM 886 C C . ASN A 1 105 ? -1.695 27.938 7.504 1 63.5 105 ASN A C 1
ATOM 888 O O . ASN A 1 105 ? -0.85 28.828 7.547 1 63.5 105 ASN A O 1
ATOM 892 N N . LEU A 1 106 ? -2.523 27.828 6.57 1 59.78 106 LEU A N 1
ATOM 893 C CA . LEU A 1 106 ? -2.613 28.844 5.527 1 59.78 106 LEU A CA 1
ATOM 894 C C . LEU A 1 106 ? -3.148 30.156 6.086 1 59.78 106 LEU A C 1
ATOM 896 O O . LEU A 1 106 ? -2.742 31.234 5.648 1 59.78 106 LEU A O 1
ATOM 900 N N . LYS A 1 107 ? -3.928 30.016 7.043 1 62.03 107 LYS A N 1
ATOM 901 C CA . LYS A 1 107 ? -4.426 31.234 7.664 1 62.03 107 LYS A CA 1
ATOM 902 C C . LYS A 1 107 ? -3.348 31.891 8.523 1 62.03 107 LYS A C 1
ATOM 904 O O . LYS A 1 107 ? -3.373 33.094 8.734 1 62.03 107 LYS A O 1
ATOM 909 N N . GLN A 1 108 ? -2.492 31.109 8.906 1 57.09 108 GLN A N 1
ATOM 910 C CA . GLN A 1 108 ? -1.439 31.688 9.734 1 57.09 108 GLN A CA 1
ATOM 911 C C . GLN A 1 108 ? -0.309 32.25 8.867 1 57.09 108 GLN A C 1
ATOM 913 O O . GLN A 1 108 ? 0.566 32.969 9.367 1 57.09 108 GLN A O 1
ATOM 918 N N . LEU A 1 109 ? -0.346 31.922 7.66 1 51.44 109 LEU A N 1
ATOM 919 C CA . LEU A 1 109 ? 0.61 32.594 6.793 1 51.44 109 LEU A CA 1
ATOM 920 C C . LEU A 1 109 ? 0.032 33.906 6.266 1 51.44 109 LEU A C 1
ATOM 922 O O . LEU A 1 109 ? -1.167 34 5.992 1 51.44 109 LEU A O 1
ATOM 926 N N . MET B 1 1 ? -25.703 -9.391 -9.273 1 34.97 1 MET B N 1
ATOM 927 C CA . MET B 1 1 ? -24.578 -10.258 -8.938 1 34.97 1 MET B CA 1
ATOM 928 C C . MET B 1 1 ? -23.312 -9.797 -9.648 1 34.97 1 MET B C 1
ATOM 930 O O . MET B 1 1 ? -23.312 -9.594 -10.859 1 34.97 1 MET B O 1
ATOM 934 N N . ASP B 1 2 ? -22.453 -9.047 -8.938 1 40.12 2 ASP B N 1
ATOM 935 C CA . ASP B 1 2 ? -21.25 -8.523 -9.594 1 40.12 2 ASP B CA 1
ATOM 936 C C . ASP B 1 2 ? -20.469 -9.648 -10.266 1 40.12 2 ASP B C 1
ATOM 938 O O . ASP B 1 2 ? -20.109 -10.633 -9.617 1 40.12 2 ASP B O 1
ATOM 942 N N . PRO B 1 3 ? -20.672 -9.836 -11.477 1 46.56 3 PRO B N 1
ATOM 943 C CA . PRO B 1 3 ? -20.062 -10.906 -12.273 1 46.56 3 PRO B CA 1
ATOM 944 C C . PRO B 1 3 ? -18.562 -11.047 -12.023 1 46.56 3 PRO B C 1
ATOM 946 O O . PRO B 1 3 ? -17.891 -11.82 -12.711 1 46.56 3 PRO B O 1
ATOM 949 N N . ARG B 1 4 ? -18.078 -10.047 -11.398 1 48.69 4 ARG B N 1
ATOM 950 C CA . ARG B 1 4 ? -16.625 -10.086 -11.234 1 48.69 4 ARG B CA 1
ATOM 951 C C . ARG B 1 4 ? -16.219 -11.172 -10.242 1 48.69 4 ARG B C 1
ATOM 953 O O . ARG B 1 4 ? -15.031 -11.352 -9.969 1 48.69 4 ARG B O 1
ATOM 960 N N . TYR B 1 5 ? -17.297 -11.891 -9.805 1 49.34 5 TYR B N 1
ATOM 961 C CA . TYR B 1 5 ? -17.109 -12.781 -8.656 1 49.34 5 TYR B CA 1
ATOM 962 C C . TYR B 1 5 ? -16.375 -14.055 -9.07 1 49.34 5 TYR B C 1
ATOM 964 O O . TYR B 1 5 ? -15.453 -14.5 -8.375 1 49.34 5 TYR B O 1
ATOM 972 N N . PRO B 1 6 ? -16.844 -14.617 -10.164 1 54.19 6 PRO B N 1
ATOM 973 C CA . PRO B 1 6 ? -16.219 -15.914 -10.414 1 54.19 6 PRO B CA 1
ATOM 974 C C . PRO B 1 6 ? -14.75 -15.789 -10.805 1 54.19 6 PRO B C 1
ATOM 976 O O . PRO B 1 6 ? -13.938 -16.656 -10.469 1 54.19 6 PRO B O 1
ATOM 979 N N . ILE B 1 7 ? -14.453 -14.852 -11.539 1 51.59 7 ILE B N 1
ATOM 980 C CA . ILE B 1 7 ? -13.07 -14.68 -11.977 1 51.59 7 ILE B CA 1
ATOM 981 C C . ILE B 1 7 ? -12.172 -14.453 -10.766 1 51.59 7 ILE B C 1
ATOM 983 O O . ILE B 1 7 ? -11.07 -15 -10.688 1 51.59 7 ILE B O 1
ATOM 987 N N . TRP B 1 8 ? -12.742 -13.867 -9.766 1 53.28 8 TRP B N 1
ATOM 988 C CA . TRP B 1 8 ? -11.977 -13.562 -8.562 1 53.28 8 TRP B CA 1
ATOM 989 C C . TRP B 1 8 ? -11.648 -14.828 -7.781 1 53.28 8 TRP B C 1
ATOM 991 O O . TRP B 1 8 ? -10.531 -14.992 -7.293 1 53.28 8 TRP B O 1
ATOM 1001 N N . GLN B 1 9 ? -12.641 -15.633 -7.715 1 56.28 9 GLN B N 1
ATOM 1002 C CA . GLN B 1 9 ? -12.43 -16.891 -7.012 1 56.28 9 GLN B CA 1
ATOM 1003 C C . GLN B 1 9 ? -11.375 -17.75 -7.715 1 56.28 9 GLN B C 1
ATOM 1005 O O . GLN B 1 9 ? -10.555 -18.391 -7.062 1 56.28 9 GLN B O 1
ATOM 1010 N N . HIS B 1 10 ? -11.492 -17.719 -9.016 1 57.28 10 HIS B N 1
ATOM 1011 C CA . HIS B 1 10 ? -10.516 -18.453 -9.797 1 57.28 10 HIS B CA 1
ATOM 1012 C C . HIS B 1 10 ? -9.117 -17.859 -9.656 1 57.28 10 HIS B C 1
ATOM 1014 O O . HIS B 1 10 ? -8.133 -18.594 -9.531 1 57.28 10 HIS B O 1
ATOM 1020 N N . PHE B 1 11 ? -9.039 -16.609 -9.617 1 56.34 11 PHE B N 1
ATOM 1021 C CA . PHE B 1 11 ? -7.777 -15.914 -9.398 1 56.34 11 PHE B CA 1
ATOM 1022 C C . PHE B 1 11 ? -7.168 -16.297 -8.055 1 56.34 11 PHE B C 1
ATOM 1024 O O . PHE B 1 11 ? -5.965 -16.547 -7.957 1 56.34 11 PHE B O 1
ATOM 1031 N N . GLU B 1 12 ? -7.93 -16.375 -7.16 1 54.12 12 GLU B N 1
ATOM 1032 C CA . GLU B 1 12 ? -7.477 -16.766 -5.828 1 54.12 12 GLU B CA 1
ATOM 1033 C C . GLU B 1 12 ? -6.898 -18.188 -5.832 1 54.12 12 GLU B C 1
ATOM 1035 O O . GLU B 1 12 ? -5.871 -18.438 -5.207 1 54.12 12 GLU B O 1
ATOM 1040 N N . LYS B 1 13 ? -7.484 -19.062 -6.531 1 53.25 13 LYS B N 1
ATOM 1041 C CA . LYS B 1 13 ? -7.059 -20.453 -6.59 1 53.25 13 LYS B CA 1
ATOM 1042 C C . LYS B 1 13 ? -5.754 -20.609 -7.371 1 53.25 13 LYS B C 1
ATOM 1044 O O . LYS B 1 13 ? -4.859 -21.344 -6.961 1 53.25 13 LYS B O 1
ATOM 1049 N N . VAL B 1 14 ? -5.633 -20.078 -8.469 1 51.44 14 VAL B N 1
ATOM 1050 C CA . VAL B 1 14 ? -4.441 -20.156 -9.312 1 51.44 14 VAL B CA 1
ATOM 1051 C C . VAL B 1 14 ? -3.248 -19.547 -8.57 1 51.44 14 VAL B C 1
ATOM 1053 O O . VAL B 1 14 ? -2.148 -20.109 -8.602 1 51.44 14 VAL B O 1
ATOM 1056 N N . PHE B 1 15 ? -3.533 -18.531 -7.973 1 47.62 15 PHE B N 1
ATOM 1057 C CA . PHE B 1 15 ? -2.48 -17.844 -7.234 1 47.62 15 PHE B CA 1
ATOM 1058 C C . PHE B 1 15 ? -1.989 -18.688 -6.07 1 47.62 15 PHE B C 1
ATOM 1060 O O . PHE B 1 15 ? -0.788 -18.75 -5.801 1 47.62 15 PHE B O 1
ATOM 1067 N N . GLU B 1 16 ? -2.803 -19.281 -5.441 1 46.06 16 GLU B N 1
ATOM 1068 C CA . GLU B 1 16 ? -2.406 -20.219 -4.383 1 46.06 16 GLU B CA 1
ATOM 1069 C C . GLU B 1 16 ? -1.542 -21.344 -4.938 1 46.06 16 GLU B C 1
ATOM 1071 O O . GLU B 1 16 ? -0.617 -21.812 -4.266 1 46.06 16 GLU B O 1
ATOM 1076 N N . ASN B 1 17 ? -1.896 -21.812 -6.059 1 42.69 17 ASN B N 1
ATOM 1077 C CA . ASN B 1 17 ? -1.189 -22.953 -6.637 1 42.69 17 ASN B CA 1
ATOM 1078 C C . ASN B 1 17 ? 0.177 -22.547 -7.184 1 42.69 17 ASN B C 1
ATOM 1080 O O . ASN B 1 17 ? 1.116 -23.344 -7.172 1 42.69 17 ASN B O 1
ATOM 1084 N N . VAL B 1 18 ? 0.303 -21.531 -7.73 1 36.47 18 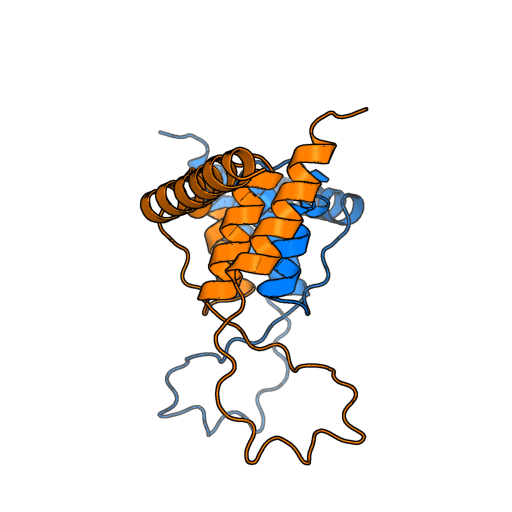VAL B N 1
ATOM 1085 C CA . VAL B 1 18 ? 1.575 -21.156 -8.336 1 36.47 18 VAL B CA 1
ATOM 1086 C C . VAL B 1 18 ? 2.645 -21.016 -7.258 1 36.47 18 VAL B C 1
ATOM 1088 O O . VAL B 1 18 ? 3.807 -21.359 -7.477 1 36.47 18 VAL B O 1
ATOM 1091 N N . TYR B 1 19 ? 2.408 -20.328 -6.258 1 37.06 19 TYR B N 1
ATOM 1092 C CA . TYR B 1 19 ? 3.527 -19.969 -5.395 1 37.06 19 TYR B CA 1
ATOM 1093 C C . TYR B 1 19 ? 3.793 -21.047 -4.359 1 37.06 19 TYR B C 1
ATOM 1095 O O . TYR B 1 19 ? 3.592 -20.844 -3.162 1 37.06 19 TYR B O 1
ATOM 1103 N N . LYS B 1 20 ? 3.492 -22.297 -4.613 1 36.28 20 LYS B N 1
ATOM 1104 C CA . LYS B 1 20 ? 4.145 -23.312 -3.801 1 36.28 20 LYS B CA 1
ATOM 1105 C C . LYS B 1 20 ? 5.66 -23.141 -3.816 1 36.28 20 LYS B C 1
ATOM 1107 O O . LYS B 1 20 ? 6.301 -23.344 -4.852 1 36.28 20 LYS B O 1
ATOM 1112 N N . LEU B 1 21 ? 6.148 -22.203 -3.041 1 31.2 21 LEU B N 1
ATOM 1113 C CA . LEU B 1 21 ? 7.574 -22.047 -2.775 1 31.2 21 LEU B CA 1
ATOM 1114 C C . LEU B 1 21 ? 8.219 -23.391 -2.479 1 31.2 21 LEU B C 1
ATOM 1116 O O . LEU B 1 21 ? 7.645 -24.219 -1.763 1 31.2 21 LEU B O 1
ATOM 1120 N N . PRO B 1 22 ? 9.266 -23.766 -3.076 1 27.61 22 PRO B N 1
ATOM 1121 C CA . PRO B 1 22 ? 9.969 -25 -2.734 1 27.61 22 PRO B CA 1
ATOM 1122 C C . PRO B 1 22 ? 10.328 -25.094 -1.252 1 27.61 22 PRO B C 1
ATOM 1124 O O . PRO B 1 22 ? 10.664 -24.078 -0.636 1 27.61 22 PRO B O 1
ATOM 1127 N N . THR B 1 23 ? 9.82 -26.031 -0.491 1 30.64 23 THR B N 1
ATOM 1128 C CA . THR B 1 23 ? 10.008 -26.438 0.9 1 30.64 23 THR B CA 1
ATOM 1129 C C . THR B 1 23 ? 11.484 -26.672 1.196 1 30.64 23 THR B C 1
ATOM 1131 O O . THR B 1 23 ? 12.102 -27.578 0.625 1 30.64 23 THR B O 1
ATOM 1134 N N . ILE B 1 24 ? 12.359 -25.703 1.438 1 29.09 24 ILE B N 1
ATOM 1135 C CA . ILE B 1 24 ? 13.68 -26 1.98 1 29.09 24 ILE B CA 1
ATOM 1136 C C . ILE B 1 24 ? 13.547 -26.953 3.164 1 29.09 24 ILE B C 1
ATOM 1138 O O . ILE B 1 24 ? 12.539 -26.938 3.879 1 29.09 24 ILE B O 1
ATOM 1142 N N . ALA B 1 25 ? 14.648 -27.703 3.611 1 27.62 25 ALA B N 1
ATOM 1143 C CA . ALA B 1 25 ? 14.961 -28.812 4.496 1 27.62 25 ALA B CA 1
ATOM 1144 C C . ALA B 1 25 ? 14.648 -28.469 5.949 1 27.62 25 ALA B C 1
ATOM 1146 O O . ALA B 1 25 ? 14.891 -27.344 6.391 1 27.62 25 ALA B O 1
ATOM 1147 N N . PRO B 1 26 ? 13.883 -29.328 6.887 1 32.69 26 PRO B N 1
ATOM 1148 C CA . PRO B 1 26 ? 13.25 -29.344 8.211 1 32.69 26 PRO B CA 1
ATOM 1149 C C . PRO B 1 26 ? 14.266 -29.344 9.352 1 32.69 26 PRO B C 1
ATOM 1151 O O . PRO B 1 26 ? 13.891 -29.531 10.508 1 32.69 26 PRO B O 1
ATOM 1154 N N . GLY B 1 27 ? 15.57 -29.328 9.227 1 28.39 27 GLY B N 1
ATOM 1155 C CA . GLY B 1 27 ? 16.312 -29.844 10.367 1 28.39 27 GLY B CA 1
ATOM 1156 C C . GLY B 1 27 ? 15.977 -29.125 11.664 1 28.39 27 GLY B C 1
ATOM 1157 O O . GLY B 1 27 ? 15.523 -29.766 12.625 1 28.39 27 GLY B O 1
ATOM 1158 N N . ILE B 1 28 ? 16.875 -28.219 12.18 1 29.33 28 ILE B N 1
ATOM 1159 C CA . ILE B 1 28 ? 17.047 -27.859 13.578 1 29.33 28 ILE B CA 1
ATOM 1160 C C . ILE B 1 28 ? 15.805 -27.109 14.078 1 29.33 28 ILE B C 1
ATOM 1162 O O . ILE B 1 28 ? 15.594 -27 15.281 1 29.33 28 ILE B O 1
ATOM 1166 N N . GLN B 1 29 ? 15.031 -26.281 13.289 1 31.2 29 GLN B N 1
ATOM 1167 C CA . GLN B 1 29 ? 14.055 -25.328 13.797 1 31.2 29 GLN B CA 1
ATOM 1168 C C . GLN B 1 29 ? 12.773 -26.031 14.242 1 31.2 29 GLN B C 1
ATOM 1170 O O . GLN B 1 29 ? 11.734 -25.391 14.383 1 31.2 29 GLN B O 1
ATOM 1175 N N . LYS B 1 30 ? 12.836 -27.281 14.414 1 33.5 30 LYS B N 1
ATOM 1176 C CA . LYS B 1 30 ? 11.688 -28.094 14.805 1 33.5 30 LYS B CA 1
ATOM 1177 C C . LYS B 1 30 ? 11.281 -27.812 16.25 1 33.5 30 LYS B C 1
ATOM 1179 O O . LYS B 1 30 ? 10.109 -27.953 16.609 1 33.5 30 LYS B O 1
ATOM 1184 N N . LEU B 1 31 ? 12.242 -27.906 17.219 1 31.89 31 LEU B N 1
ATOM 1185 C CA . LEU B 1 31 ? 11.961 -27.969 18.641 1 3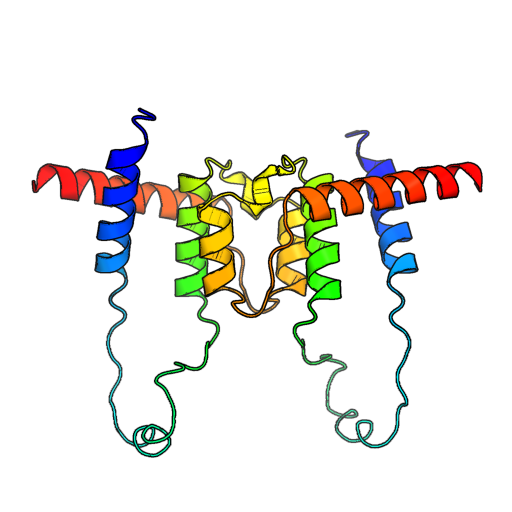1.89 31 LEU B CA 1
ATOM 1186 C C . LEU B 1 31 ? 11.164 -26.766 19.109 1 31.89 31 LEU B C 1
ATOM 1188 O O . LEU B 1 31 ? 10.281 -26.875 19.969 1 31.89 31 LEU B O 1
ATOM 1192 N N . LEU B 1 32 ? 11.695 -25.516 18.922 1 34.62 32 LEU B N 1
ATOM 1193 C CA . LEU B 1 32 ? 10.891 -24.422 19.469 1 34.62 32 LEU B CA 1
ATOM 1194 C C . LEU B 1 32 ? 9.5 -24.406 18.844 1 34.62 32 LEU B C 1
ATOM 1196 O O . LEU B 1 32 ? 8.719 -23.5 19.094 1 34.62 32 LEU B O 1
ATOM 1200 N N . ASN B 1 33 ? 9.055 -25.391 18.109 1 37.25 33 ASN B N 1
ATOM 1201 C CA . ASN B 1 33 ? 7.793 -25.672 17.422 1 37.25 33 ASN B CA 1
ATOM 1202 C C . ASN B 1 33 ? 6.703 -26.109 18.406 1 37.25 33 ASN B C 1
ATOM 1204 O O . ASN B 1 33 ? 5.555 -26.312 18.016 1 37.25 33 ASN B O 1
ATOM 1208 N N . ILE B 1 34 ? 6.914 -26.891 19.391 1 33.78 34 ILE B N 1
ATOM 1209 C CA . ILE B 1 34 ? 5.871 -27.531 20.188 1 33.78 34 ILE B CA 1
ATOM 1210 C C . ILE B 1 34 ? 4.93 -26.469 20.75 1 33.78 34 ILE B C 1
ATOM 1212 O O . ILE B 1 34 ? 3.707 -26.594 20.641 1 33.78 34 ILE B O 1
ATOM 1216 N N . GLN B 1 35 ? 5.035 -26.047 22.047 1 34.66 35 GLN B N 1
ATOM 1217 C CA . GLN B 1 35 ? 4.141 -25.141 22.766 1 34.66 35 GLN B CA 1
ATOM 1218 C C . GLN B 1 35 ? 3.889 -23.875 21.953 1 34.66 35 GLN B C 1
ATOM 1220 O O . GLN B 1 35 ? 3.229 -22.938 22.438 1 34.66 35 GLN B O 1
ATOM 1225 N N . ASN B 1 36 ? 4.562 -23.5 21 1 35.5 36 ASN B N 1
ATOM 1226 C CA . ASN B 1 36 ? 4.828 -22.672 19.828 1 35.5 36 ASN B CA 1
ATOM 1227 C C . ASN B 1 36 ? 3.697 -22.781 18.812 1 35.5 36 ASN B C 1
ATOM 1229 O O . ASN B 1 36 ? 3.592 -23.766 18.078 1 35.5 36 ASN B O 1
ATOM 1233 N N . ASN B 1 37 ? 2.414 -22.516 19.094 1 34.84 37 ASN B N 1
ATOM 1234 C CA . ASN B 1 37 ? 1.305 -22.203 18.203 1 34.84 37 ASN B CA 1
ATOM 1235 C C . ASN B 1 37 ? 1.799 -21.781 16.812 1 34.84 37 ASN B C 1
ATOM 1237 O O . ASN B 1 37 ? 2.783 -21.047 16.703 1 34.84 37 ASN B O 1
ATOM 1241 N N . ASN B 1 38 ? 1.699 -22.656 15.766 1 39.53 38 ASN B N 1
ATOM 1242 C CA . ASN B 1 38 ? 2.047 -22.422 14.367 1 39.53 38 ASN B CA 1
ATOM 1243 C C . ASN B 1 38 ? 2.094 -20.922 14.055 1 39.53 38 ASN B C 1
ATOM 1245 O O . ASN B 1 38 ? 1.159 -20.375 13.461 1 39.53 38 ASN B O 1
ATOM 1249 N N . LEU B 1 39 ? 2.1 -20.062 14.953 1 41.22 39 LEU B N 1
ATOM 1250 C CA . LEU B 1 39 ? 2.268 -18.641 14.695 1 41.22 39 LEU B CA 1
ATOM 1251 C C . LEU B 1 39 ? 3.439 -18.391 13.75 1 41.22 39 LEU B C 1
ATOM 1253 O O . LEU B 1 39 ? 4.59 -18.312 14.188 1 41.22 39 LEU B O 1
ATOM 1257 N N . GLU B 1 40 ? 3.635 -19.203 12.656 1 50.31 40 GLU B N 1
ATOM 1258 C CA . GLU B 1 40 ? 4.566 -18.891 11.57 1 50.31 40 GLU B CA 1
ATOM 1259 C C . GLU B 1 40 ? 5.004 -17.422 11.625 1 50.31 40 GLU B C 1
ATOM 1261 O O . GLU B 1 40 ? 4.164 -16.531 11.641 1 50.31 40 GLU B O 1
ATOM 1266 N N . THR B 1 41 ? 6.074 -17.172 12.375 1 67.5 41 THR B N 1
ATOM 1267 C CA . THR B 1 41 ? 6.699 -15.859 12.5 1 67.5 41 THR B CA 1
ATOM 1268 C C . THR B 1 41 ? 6.711 -15.141 11.148 1 67.5 41 THR B C 1
ATOM 1270 O O . THR B 1 41 ? 7.121 -15.719 10.141 1 67.5 41 THR B O 1
ATOM 1273 N N . TRP B 1 42 ? 5.977 -14.297 10.938 1 79.88 42 TRP B N 1
ATOM 1274 C CA . TRP B 1 42 ? 5.984 -13.469 9.734 1 79.88 42 TRP B CA 1
ATOM 1275 C C . TRP B 1 42 ? 7.398 -13.016 9.391 1 79.88 42 TRP B C 1
ATOM 1277 O O . TRP B 1 42 ? 8.164 -12.641 10.281 1 79.88 42 TRP B O 1
ATOM 1287 N N . LYS B 1 43 ? 7.871 -13.398 8.281 1 82.62 43 LYS B N 1
ATOM 1288 C CA . LYS B 1 43 ? 9.109 -12.867 7.711 1 82.62 43 LYS B CA 1
ATOM 1289 C C . LYS B 1 43 ? 8.852 -12.211 6.355 1 82.62 43 LYS B C 1
ATOM 1291 O O . LYS B 1 43 ? 8.133 -12.766 5.523 1 82.62 43 LYS B O 1
ATOM 1296 N N . PHE B 1 44 ? 9.461 -11.07 6.246 1 87.75 44 PHE B N 1
ATOM 1297 C CA . PHE B 1 44 ? 9.328 -10.367 4.973 1 87.75 44 PHE B CA 1
ATOM 1298 C C . PHE B 1 44 ? 9.969 -11.172 3.85 1 87.75 44 PHE B C 1
ATOM 1300 O O . PHE B 1 44 ? 11.109 -11.617 3.977 1 87.75 44 PHE B O 1
ATOM 1307 N N . GLU B 1 45 ? 9.211 -11.391 2.82 1 92.5 45 GLU B N 1
ATOM 1308 C CA . GLU B 1 45 ? 9.695 -12.039 1.601 1 92.5 45 GLU B CA 1
ATOM 1309 C C . GLU B 1 45 ? 9.383 -11.188 0.371 1 92.5 45 GLU B C 1
ATOM 1311 O O . GLU B 1 45 ? 8.219 -10.969 0.036 1 92.5 45 GLU B O 1
ATOM 1316 N N . GLN B 1 46 ? 10.414 -10.812 -0.323 1 95.56 46 GLN B N 1
ATOM 1317 C CA . GLN B 1 46 ? 10.297 -9.914 -1.467 1 95.56 46 GLN B CA 1
ATOM 1318 C C . GLN B 1 46 ? 9.328 -10.469 -2.506 1 95.56 46 GLN B C 1
ATOM 1320 O O . GLN B 1 46 ? 8.445 -9.75 -2.98 1 95.56 46 GLN B O 1
ATOM 1325 N N . GLU B 1 47 ? 9.516 -11.75 -2.82 1 96.19 47 GLU B N 1
ATOM 1326 C CA . GLU B 1 47 ? 8.734 -12.336 -3.908 1 96.19 47 GLU B CA 1
ATOM 1327 C C . GLU B 1 47 ? 7.273 -12.5 -3.512 1 96.19 47 GLU B C 1
ATOM 1329 O O . GLU B 1 47 ? 6.379 -12.328 -4.34 1 96.19 47 GLU B O 1
ATOM 1334 N N . VAL B 1 48 ? 7.055 -12.836 -2.295 1 95.12 48 VAL B N 1
ATOM 1335 C CA . VAL B 1 48 ? 5.691 -12.969 -1.795 1 95.12 48 VAL B CA 1
ATOM 1336 C C . VAL B 1 48 ? 4.988 -11.617 -1.84 1 95.12 48 VAL B C 1
ATOM 1338 O O . VAL B 1 48 ? 3.846 -11.523 -2.297 1 95.12 48 VAL B O 1
ATOM 1341 N N . CYS B 1 49 ? 5.668 -10.578 -1.48 1 97.06 49 CYS B N 1
ATOM 1342 C CA . CYS B 1 49 ? 5.098 -9.234 -1.466 1 97.06 49 CYS B CA 1
ATOM 1343 C C . CYS B 1 49 ? 4.91 -8.703 -2.883 1 97.06 49 CYS B C 1
ATOM 1345 O O . CYS B 1 49 ? 3.924 -8.023 -3.172 1 97.06 49 CYS B O 1
ATOM 1347 N N . ARG B 1 50 ? 5.824 -9.008 -3.713 1 97.88 50 ARG B N 1
ATOM 1348 C CA . ARG B 1 50 ? 5.695 -8.617 -5.113 1 97.88 50 ARG B CA 1
ATOM 1349 C C . ARG B 1 50 ? 4.461 -9.25 -5.746 1 97.88 50 ARG B C 1
ATOM 1351 O O . ARG B 1 50 ? 3.697 -8.578 -6.438 1 97.88 50 ARG B O 1
ATOM 1358 N N . ARG B 1 51 ? 4.23 -10.445 -5.52 1 96.5 51 ARG B N 1
ATOM 1359 C CA . ARG B 1 51 ? 3.057 -11.141 -6.043 1 96.5 51 ARG B CA 1
ATOM 1360 C C . ARG B 1 51 ? 1.773 -10.539 -5.48 1 96.5 51 ARG B C 1
ATOM 1362 O O . ARG B 1 51 ? 0.802 -10.344 -6.215 1 96.5 51 ARG B O 1
ATOM 1369 N N . ALA B 1 52 ? 1.798 -10.328 -4.199 1 97.5 52 ALA B N 1
ATOM 1370 C CA . ALA B 1 52 ? 0.636 -9.711 -3.561 1 97.5 52 ALA B CA 1
ATOM 1371 C C . ALA B 1 52 ? 0.352 -8.336 -4.152 1 97.5 52 ALA B C 1
ATOM 1373 O O . ALA B 1 52 ? -0.808 -7.934 -4.281 1 97.5 52 ALA B O 1
ATOM 1374 N N . LEU B 1 53 ? 1.378 -7.617 -4.523 1 98.5 53 LEU B N 1
ATOM 1375 C CA . LEU B 1 53 ? 1.221 -6.312 -5.164 1 98.5 53 LEU B CA 1
ATOM 1376 C C . LEU B 1 53 ? 0.562 -6.453 -6.531 1 98.5 53 LEU B C 1
ATOM 1378 O O . LEU B 1 53 ? -0.345 -5.691 -6.871 1 98.5 53 LEU B O 1
ATOM 1382 N N . VAL B 1 54 ? 1.022 -7.398 -7.262 1 97.69 54 VAL B N 1
ATOM 1383 C CA . VAL B 1 54 ? 0.431 -7.676 -8.57 1 97.69 54 VAL B CA 1
ATOM 1384 C C . VAL B 1 54 ? -1.051 -8 -8.406 1 97.69 54 VAL B C 1
ATOM 1386 O O . VAL B 1 54 ? -1.893 -7.488 -9.141 1 97.69 54 VAL B O 1
ATOM 1389 N N . GLU B 1 55 ? -1.361 -8.781 -7.457 1 96.62 55 GLU B N 1
ATOM 1390 C CA . GLU B 1 55 ? -2.75 -9.125 -7.164 1 96.62 55 GLU B CA 1
ATOM 1391 C C . GLU B 1 55 ? -3.562 -7.887 -6.801 1 96.62 55 GLU B C 1
ATOM 1393 O O . GLU B 1 55 ? -4.699 -7.73 -7.25 1 96.62 55 GLU B O 1
ATOM 1398 N N . MET B 1 56 ? -2.98 -7.051 -6.031 1 98.19 56 MET B N 1
ATOM 1399 C CA . MET B 1 56 ? -3.652 -5.82 -5.621 1 98.19 56 MET B CA 1
ATOM 1400 C C . MET B 1 56 ? -3.98 -4.953 -6.832 1 98.19 56 MET B C 1
ATOM 1402 O O . MET B 1 56 ? -5.094 -4.438 -6.949 1 98.19 56 MET B O 1
ATOM 1406 N N . ILE B 1 57 ? -3.025 -4.812 -7.727 1 98 57 ILE B N 1
ATOM 1407 C CA . ILE B 1 57 ? -3.203 -3.982 -8.914 1 98 57 ILE B CA 1
ATOM 1408 C C . ILE B 1 57 ? -4.355 -4.523 -9.75 1 98 57 ILE B C 1
ATOM 1410 O O . ILE B 1 57 ? -5.219 -3.762 -10.195 1 98 57 ILE B O 1
ATOM 1414 N N . ILE B 1 58 ? -4.402 -5.762 -9.867 1 95.44 58 ILE B N 1
ATOM 1415 C CA . ILE B 1 58 ? -5.426 -6.41 -10.68 1 95.44 58 ILE B CA 1
ATOM 1416 C C . ILE B 1 58 ? -6.773 -6.34 -9.969 1 95.44 58 ILE B C 1
ATOM 1418 O O . ILE B 1 58 ? -7.75 -5.824 -10.516 1 95.44 58 ILE B O 1
ATOM 1422 N N . LEU B 1 59 ? -6.898 -6.758 -8.758 1 95.19 59 LEU B N 1
ATOM 1423 C CA . LEU B 1 59 ? -8.141 -6.879 -8.008 1 95.19 59 LEU B CA 1
ATOM 1424 C C . LEU B 1 59 ? -8.773 -5.508 -7.785 1 95.19 59 LEU B C 1
ATOM 1426 O O . LEU B 1 59 ? -10 -5.367 -7.844 1 95.19 59 LEU B O 1
ATOM 1430 N N . ASP B 1 60 ? -7.891 -4.594 -7.531 1 96.44 60 ASP B N 1
ATOM 1431 C CA . ASP B 1 60 ? -8.398 -3.266 -7.203 1 96.44 60 ASP B CA 1
ATOM 1432 C C . ASP B 1 60 ? -8.422 -2.363 -8.438 1 96.44 60 ASP B C 1
ATOM 1434 O O . ASP B 1 60 ? -8.75 -1.179 -8.336 1 96.44 60 ASP B O 1
ATOM 1438 N N . GLU B 1 61 ? -8.086 -2.934 -9.508 1 96 61 GLU B N 1
ATOM 1439 C CA . GLU B 1 61 ? -8.125 -2.252 -10.797 1 96 61 GLU B CA 1
ATOM 1440 C C . GLU B 1 61 ? -7.297 -0.97 -10.773 1 96 61 GLU B C 1
ATOM 1442 O O . GLU B 1 61 ? -7.773 0.09 -11.188 1 96 61 GLU B O 1
ATOM 1447 N N . LEU B 1 62 ? -6.152 -1.05 -10.344 1 97.44 62 LEU B N 1
ATOM 1448 C CA . LEU B 1 62 ? -5.23 0.079 -10.297 1 97.44 62 LEU B CA 1
ATOM 1449 C C . LEU B 1 62 ? -4.418 0.171 -11.586 1 97.44 62 LEU B C 1
ATOM 1451 O O . LEU B 1 62 ? -4.066 -0.852 -12.172 1 97.44 62 LEU B O 1
ATOM 1455 N N . PRO B 1 63 ? -4.141 1.412 -11.992 1 97.44 63 PRO B N 1
ATOM 1456 C CA . PRO B 1 63 ? -3.227 1.517 -13.125 1 97.44 63 PRO B CA 1
ATOM 1457 C C . PRO B 1 63 ? -1.831 0.984 -12.812 1 97.44 63 PRO B C 1
ATOM 1459 O O . PRO B 1 63 ? -1.387 1.045 -11.664 1 97.44 63 PRO B O 1
ATOM 1462 N N . PHE B 1 64 ? -1.097 0.534 -13.867 1 97.19 64 PHE B N 1
ATOM 1463 C CA . PHE B 1 64 ? 0.242 -0.011 -13.68 1 97.19 64 PHE B CA 1
ATOM 1464 C C . PHE B 1 64 ? 1.194 1.06 -13.156 1 97.19 64 PHE B C 1
ATOM 1466 O O . PHE B 1 64 ? 2.197 0.746 -12.508 1 97.19 64 PHE B O 1
ATOM 1473 N N . SER B 1 65 ? 0.841 2.271 -13.406 1 97.81 65 SER B N 1
ATOM 1474 C CA . SER B 1 65 ? 1.669 3.391 -12.969 1 97.81 65 SER B CA 1
ATOM 1475 C C . SER B 1 65 ? 1.536 3.619 -11.469 1 97.81 65 SER B C 1
ATOM 1477 O O . SER B 1 65 ? 2.275 4.418 -10.883 1 97.81 65 SER B O 1
ATOM 1479 N N . PHE B 1 66 ? 0.691 2.936 -10.859 1 98.12 66 PHE B N 1
ATOM 1480 C CA . PHE B 1 66 ? 0.435 3.082 -9.438 1 98.12 66 PHE B CA 1
ATOM 1481 C C . PHE B 1 66 ? 1.725 2.936 -8.633 1 98.12 66 PHE B C 1
ATOM 1483 O O . PHE B 1 66 ? 1.946 3.664 -7.664 1 98.12 66 PHE B O 1
ATOM 1490 N N . VAL B 1 67 ? 2.621 2.004 -9.008 1 98.56 67 VAL B N 1
ATOM 1491 C CA . VAL B 1 67 ? 3.822 1.657 -8.258 1 98.56 67 VAL B CA 1
ATOM 1492 C C . VAL B 1 67 ? 4.809 2.82 -8.297 1 98.56 67 VAL B C 1
ATOM 1494 O O . VAL B 1 67 ? 5.781 2.846 -7.531 1 98.56 67 VAL B O 1
ATOM 1497 N N . GLU B 1 68 ? 4.551 3.787 -9.148 1 98.25 68 GLU B N 1
ATOM 1498 C CA . GLU B 1 68 ? 5.449 4.926 -9.305 1 98.25 68 GLU B CA 1
ATOM 1499 C C . GLU B 1 68 ? 4.934 6.148 -8.555 1 98.25 68 GLU B C 1
ATOM 1501 O O . GLU B 1 68 ? 5.629 7.16 -8.453 1 98.25 68 GLU B O 1
ATOM 1506 N N . LYS B 1 69 ? 3.768 6.098 -8.086 1 98.19 69 LYS B N 1
ATOM 1507 C CA . LYS B 1 69 ? 3.162 7.254 -7.434 1 98.19 69 LYS B CA 1
ATOM 1508 C C . LYS B 1 69 ? 3.885 7.59 -6.133 1 98.19 69 LYS B C 1
ATOM 1510 O O . LYS B 1 69 ? 4.293 6.691 -5.395 1 98.19 69 LYS B O 1
ATOM 1515 N N . GLU B 1 70 ? 4.02 8.852 -5.887 1 97.56 70 GLU B N 1
ATOM 1516 C CA . GLU B 1 70 ? 4.801 9.344 -4.754 1 97.56 70 GLU B CA 1
ATOM 1517 C C . GLU B 1 70 ? 4.215 8.867 -3.43 1 97.56 70 GLU B C 1
ATOM 1519 O O . GLU B 1 70 ? 4.953 8.492 -2.516 1 97.56 70 GLU B O 1
ATOM 1524 N N . GLY B 1 71 ? 2.934 8.906 -3.295 1 98.19 71 GLY B N 1
ATOM 1525 C CA . GLY B 1 71 ? 2.279 8.469 -2.07 1 98.19 71 GLY B CA 1
ATOM 1526 C C . GLY B 1 71 ? 2.568 7.023 -1.721 1 98.19 71 GLY B C 1
ATOM 1527 O O . GLY B 1 71 ? 2.938 6.715 -0.585 1 98.19 71 GLY B O 1
ATOM 1528 N N . PHE B 1 72 ? 2.463 6.125 -2.684 1 98.69 72 PHE B N 1
ATOM 1529 C CA . PHE B 1 72 ? 2.719 4.707 -2.471 1 98.69 72 PHE B CA 1
ATOM 1530 C C . PHE B 1 72 ? 4.172 4.473 -2.072 1 98.69 72 PHE B C 1
ATOM 1532 O O . PHE B 1 72 ? 4.453 3.709 -1.146 1 98.69 72 PHE B O 1
ATOM 1539 N N . LYS B 1 73 ? 5.016 5.129 -2.748 1 98.5 73 LYS B N 1
ATOM 1540 C CA . LYS B 1 73 ? 6.434 4.977 -2.441 1 98.5 73 LYS B CA 1
ATOM 1541 C C . LYS B 1 73 ? 6.738 5.422 -1.014 1 98.5 73 LYS B C 1
ATOM 1543 O O . LYS B 1 73 ? 7.461 4.738 -0.286 1 98.5 73 LYS B O 1
ATOM 1548 N N . LYS B 1 74 ? 6.211 6.516 -0.643 1 97.75 74 LYS B N 1
ATOM 1549 C CA . LYS B 1 74 ? 6.398 7.016 0.716 1 97.75 74 LYS B CA 1
ATOM 1550 C C . LYS B 1 74 ? 5.789 6.059 1.74 1 97.75 74 LYS B C 1
ATOM 1552 O O . LYS B 1 74 ? 6.414 5.758 2.76 1 97.75 74 LYS B O 1
ATOM 1557 N N . PHE B 1 75 ? 4.637 5.602 1.48 1 98.38 75 PHE B N 1
ATOM 1558 C CA . PHE B 1 75 ? 3.953 4.652 2.352 1 98.38 75 PHE B CA 1
ATOM 1559 C C . PHE B 1 75 ? 4.801 3.404 2.561 1 98.38 75 PHE B C 1
ATOM 1561 O O . PHE B 1 75 ? 5.016 2.977 3.695 1 98.38 75 PHE B O 1
ATOM 1568 N N . MET B 1 76 ? 5.355 2.875 1.465 1 98.44 76 MET B N 1
ATOM 1569 C CA . MET B 1 76 ? 6.152 1.653 1.541 1 98.44 76 MET B CA 1
ATOM 1570 C C . MET B 1 76 ? 7.445 1.894 2.312 1 98.44 76 MET B C 1
ATOM 1572 O O . MET B 1 76 ? 7.914 1.013 3.035 1 98.44 76 MET B O 1
ATOM 1576 N N . SER B 1 77 ? 7.984 3.084 2.207 1 96.81 77 SER B N 1
ATOM 1577 C CA . SER B 1 77 ? 9.234 3.406 2.895 1 96.81 77 SER B CA 1
ATOM 1578 C C . SER B 1 77 ? 9.047 3.4 4.41 1 96.81 77 SER B C 1
ATOM 1580 O O . SER B 1 77 ? 10.008 3.217 5.156 1 96.81 77 SER B O 1
ATOM 1582 N N . LYS B 1 78 ? 7.816 3.596 4.844 1 96.38 78 LYS B N 1
ATOM 1583 C CA . LYS B 1 78 ? 7.523 3.586 6.277 1 96.38 78 LYS B CA 1
ATOM 1584 C C . LYS B 1 78 ? 7.078 2.201 6.734 1 96.38 78 LYS B C 1
ATOM 1586 O O . LYS B 1 78 ? 7.5 1.723 7.789 1 96.38 78 LYS B O 1
ATOM 1591 N N . VAL B 1 79 ? 6.297 1.572 5.953 1 96.44 79 VAL B N 1
ATOM 1592 C CA . VAL B 1 79 ? 5.664 0.318 6.344 1 96.44 79 VAL B CA 1
ATOM 1593 C C . VAL B 1 79 ? 6.668 -0.827 6.23 1 96.44 79 VAL B C 1
ATOM 1595 O O . VAL B 1 79 ? 6.715 -1.71 7.09 1 96.44 79 VAL B O 1
ATOM 1598 N N . GLN B 1 80 ? 7.398 -0.828 5.117 1 94.5 80 GLN B N 1
ATOM 1599 C CA . GLN B 1 80 ? 8.352 -1.896 4.824 1 94.5 80 GLN B CA 1
ATOM 1600 C C . GLN B 1 80 ? 9.469 -1.4 3.916 1 94.5 80 GLN B C 1
ATOM 1602 O O . GLN B 1 80 ? 9.453 -1.646 2.707 1 94.5 80 GLN B O 1
ATOM 1607 N N . PRO B 1 81 ? 10.461 -0.843 4.555 1 93.69 81 PRO B N 1
ATOM 1608 C CA . PRO B 1 81 ? 11.531 -0.224 3.775 1 93.69 81 PRO B CA 1
ATOM 1609 C C . PRO B 1 81 ? 12.336 -1.242 2.971 1 93.69 81 PRO B C 1
ATOM 1611 O O . PRO B 1 81 ? 13.023 -0.874 2.012 1 93.69 81 PRO B O 1
ATOM 1614 N N . LEU B 1 82 ? 12.258 -2.496 3.348 1 91.62 82 LEU B N 1
ATOM 1615 C CA . LEU B 1 82 ? 13.031 -3.531 2.67 1 91.62 82 LEU B CA 1
ATOM 1616 C C . LEU B 1 82 ? 12.375 -3.914 1.344 1 91.62 82 LEU B C 1
ATOM 1618 O O . LEU B 1 82 ? 13 -4.582 0.514 1 91.62 82 LEU B O 1
ATOM 1622 N N . PHE B 1 83 ? 11.164 -3.572 1.188 1 94.69 83 PHE B N 1
ATOM 1623 C CA . PHE B 1 83 ? 10.445 -3.959 -0.017 1 94.69 83 PHE B CA 1
ATOM 1624 C C . PHE B 1 83 ? 10.953 -3.188 -1.228 1 94.69 83 PHE B C 1
ATOM 1626 O O . PHE B 1 83 ? 10.844 -1.961 -1.282 1 94.69 83 PHE B O 1
ATOM 1633 N N . LEU B 1 84 ? 11.469 -3.896 -2.152 1 97.31 84 LEU B N 1
ATOM 1634 C CA . LEU B 1 84 ? 11.867 -3.303 -3.424 1 97.31 84 LEU B CA 1
ATOM 1635 C C . LEU B 1 84 ? 10.68 -3.209 -4.375 1 97.31 84 LEU B C 1
ATOM 1637 O O . LEU B 1 84 ? 10.211 -4.227 -4.891 1 97.31 84 LEU B O 1
ATOM 1641 N N . ILE B 1 85 ? 10.219 -2.018 -4.59 1 98.5 85 ILE B N 1
ATOM 1642 C CA . ILE B 1 85 ? 9.055 -1.804 -5.445 1 98.5 85 ILE B CA 1
ATOM 1643 C C . ILE B 1 85 ? 9.422 -2.088 -6.898 1 98.5 85 ILE B C 1
ATOM 1645 O O . ILE B 1 85 ? 10.336 -1.467 -7.449 1 98.5 85 ILE B O 1
ATOM 1649 N N . PRO B 1 86 ? 8.719 -2.965 -7.477 1 98.31 86 PRO B N 1
ATOM 1650 C CA . PRO B 1 86 ? 8.984 -3.219 -8.891 1 98.31 86 PRO B CA 1
ATOM 1651 C C . PRO B 1 86 ? 8.656 -2.02 -9.781 1 98.31 86 PRO B C 1
ATOM 1653 O O . PRO B 1 86 ? 7.789 -1.211 -9.438 1 98.31 86 PRO B O 1
ATOM 1656 N N . SER B 1 87 ? 9.312 -1.977 -10.852 1 97.81 87 SER B N 1
ATOM 1657 C CA . SER B 1 87 ? 9.031 -0.921 -11.82 1 97.81 87 SER B CA 1
ATOM 1658 C C . SER B 1 87 ? 7.688 -1.146 -12.508 1 97.81 87 SER B C 1
ATOM 1660 O O . SER B 1 87 ? 7.133 -2.246 -12.445 1 97.81 87 SER B O 1
ATOM 1662 N N . ARG B 1 88 ? 7.23 -0.072 -13.141 1 98.06 88 ARG B N 1
ATOM 1663 C CA . ARG B 1 88 ? 6.008 -0.159 -13.938 1 98.06 88 ARG B CA 1
ATOM 1664 C C . ARG B 1 88 ? 6.121 -1.25 -14.992 1 98.06 88 ARG B C 1
ATOM 1666 O O . ARG B 1 88 ? 5.172 -2.008 -15.211 1 98.06 88 ARG B O 1
ATOM 1673 N N . ARG B 1 89 ? 7.242 -1.348 -15.609 1 97.5 89 ARG B N 1
ATOM 1674 C CA . ARG B 1 89 ? 7.469 -2.357 -16.641 1 97.5 89 ARG B CA 1
ATOM 1675 C C . ARG B 1 89 ? 7.3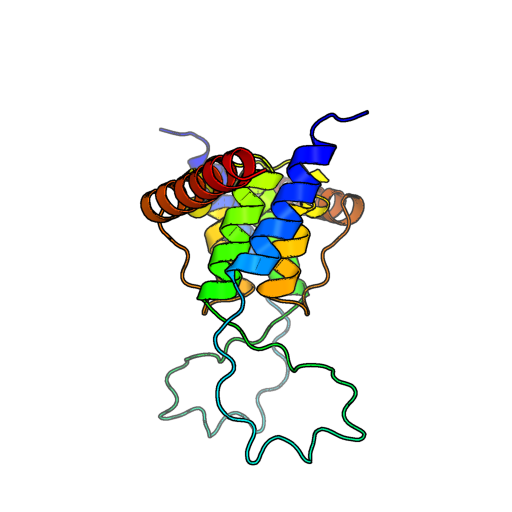79 -3.764 -16.047 1 97.5 89 ARG B C 1
ATOM 1677 O O . ARG B 1 89 ? 6.754 -4.648 -16.641 1 97.5 89 ARG B O 1
ATOM 1684 N N . THR B 1 90 ? 8.078 -3.957 -14.984 1 97.62 90 THR B N 1
ATOM 1685 C CA . THR B 1 90 ? 8.07 -5.258 -14.32 1 97.62 90 THR B CA 1
ATOM 1686 C C . THR B 1 90 ? 6.652 -5.641 -13.906 1 97.62 90 THR B C 1
ATOM 1688 O O . THR B 1 90 ? 6.219 -6.773 -14.125 1 97.62 90 THR B O 1
ATOM 1691 N N . ILE B 1 91 ? 5.914 -4.695 -13.352 1 97.06 91 ILE B N 1
ATOM 1692 C CA . ILE B 1 91 ? 4.543 -4.93 -12.914 1 97.06 91 ILE B CA 1
ATOM 1693 C C . ILE B 1 91 ? 3.67 -5.285 -14.109 1 97.06 91 ILE B C 1
ATOM 1695 O O . ILE B 1 91 ? 2.824 -6.18 -14.031 1 97.06 91 ILE B O 1
ATOM 1699 N N . THR B 1 92 ? 3.861 -4.543 -15.148 1 96.06 92 THR B N 1
ATOM 1700 C CA . THR B 1 92 ? 3.107 -4.812 -16.359 1 96.06 92 THR B CA 1
ATOM 1701 C C . THR B 1 92 ? 3.34 -6.246 -16.844 1 96.06 92 THR B C 1
ATOM 1703 O O . THR B 1 92 ? 2.385 -6.973 -17.125 1 96.06 92 THR B O 1
ATOM 1706 N N . LYS B 1 93 ? 4.543 -6.613 -16.906 1 96.25 93 LYS B N 1
ATOM 1707 C CA . LYS B 1 93 ? 4.898 -7.973 -17.297 1 96.25 93 LYS B CA 1
ATOM 1708 C C . LYS B 1 93 ? 4.285 -9.008 -16.359 1 96.25 93 LYS B C 1
ATOM 1710 O O . LYS B 1 93 ? 3.717 -10 -16.812 1 96.25 93 LYS B O 1
ATOM 1715 N N . ASP B 1 94 ? 4.441 -8.828 -15.102 1 94.94 94 ASP B N 1
ATOM 1716 C CA . ASP B 1 94 ? 3.908 -9.742 -14.094 1 94.94 94 ASP B CA 1
ATOM 1717 C C . ASP B 1 94 ? 2.398 -9.906 -14.242 1 94.94 94 ASP B C 1
ATOM 1719 O O . ASP B 1 94 ? 1.875 -11.016 -14.141 1 94.94 94 ASP B O 1
ATOM 1723 N N . CYS B 1 95 ? 1.693 -8.797 -14.461 1 93.75 95 CYS B N 1
ATOM 1724 C CA . CYS B 1 95 ? 0.246 -8.836 -14.633 1 93.75 95 CYS B CA 1
ATOM 1725 C C . CYS B 1 95 ? -0.135 -9.633 -15.875 1 93.75 95 CYS B C 1
ATOM 1727 O O . CYS B 1 95 ? -1.085 -10.414 -15.844 1 93.75 95 CYS B O 1
ATOM 1729 N N . TYR B 1 96 ? 0.602 -9.438 -16.906 1 90.5 96 TYR B N 1
ATOM 1730 C CA . TYR B 1 96 ? 0.347 -10.188 -18.125 1 90.5 96 TYR B CA 1
ATOM 1731 C C . TYR B 1 96 ? 0.579 -11.68 -17.922 1 90.5 96 TYR B C 1
ATOM 1733 O O . TYR B 1 96 ? -0.156 -12.508 -18.453 1 90.5 96 TYR B O 1
ATOM 1741 N N . GLU B 1 97 ? 1.604 -11.961 -17.188 1 90.38 97 GLU B N 1
ATOM 1742 C CA . GLU B 1 97 ? 1.91 -13.359 -16.906 1 90.38 97 GLU B CA 1
ATOM 1743 C C . GLU B 1 97 ? 0.791 -14.016 -16.109 1 90.38 97 GLU B C 1
ATOM 1745 O O . GLU B 1 97 ? 0.461 -15.18 -16.328 1 90.38 97 GLU B O 1
ATOM 1750 N N . VAL B 1 98 ? 0.239 -13.305 -15.211 1 86 98 VAL B N 1
ATOM 1751 C CA . VAL B 1 98 ? -0.882 -13.812 -14.422 1 86 98 VAL B CA 1
ATOM 1752 C C . VAL B 1 98 ? -2.08 -14.062 -15.336 1 86 98 VAL B C 1
ATOM 1754 O O . VAL B 1 98 ? -2.773 -15.078 -15.195 1 86 98 VAL B O 1
ATOM 1757 N N . TYR B 1 99 ? -2.342 -13.172 -16.25 1 80.38 99 TYR B N 1
ATOM 1758 C CA . TYR B 1 99 ? -3.426 -13.344 -17.203 1 80.38 99 TYR B CA 1
ATOM 1759 C C . TYR B 1 99 ? -3.148 -14.516 -18.141 1 80.38 99 TYR B C 1
ATOM 1761 O O . TYR B 1 99 ? -4.059 -15.273 -18.484 1 80.38 99 TYR B O 1
ATOM 1769 N N . GLY B 1 100 ? -1.945 -14.438 -18.656 1 77 100 GLY B N 1
ATOM 1770 C CA . GLY B 1 100 ? -1.58 -15.578 -19.484 1 77 100 GLY B CA 1
ATOM 1771 C C . GLY B 1 100 ? -1.774 -16.906 -18.797 1 77 100 GLY B C 1
ATOM 1772 O O . GLY B 1 100 ? -2.281 -17.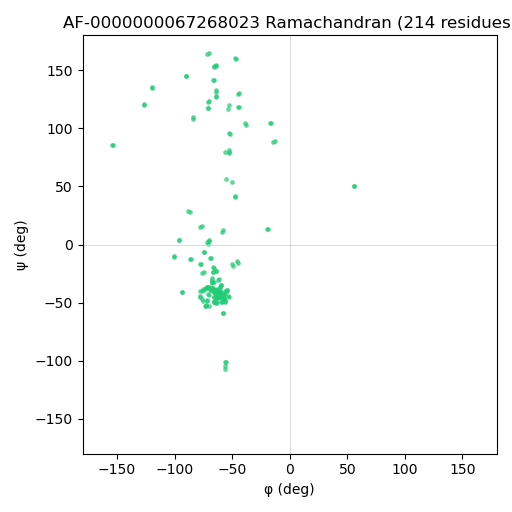859 -19.391 1 77 100 GLY B O 1
ATOM 1773 N N . GLU B 1 101 ? -1.348 -16.906 -17.672 1 69.5 101 GLU B N 1
ATOM 1774 C CA . GLU B 1 101 ? -1.53 -18.125 -16.875 1 69.5 101 GLU B CA 1
ATOM 1775 C C . GLU B 1 101 ? -3.01 -18.453 -16.703 1 69.5 101 GLU B C 1
ATOM 1777 O O . GLU B 1 101 ? -3.393 -19.625 -16.734 1 69.5 101 GLU B O 1
ATOM 1782 N N . LEU B 1 102 ? -3.77 -17.484 -16.578 1 65.38 102 LEU B N 1
ATOM 1783 C CA . LEU B 1 102 ? -5.211 -17.656 -16.453 1 65.38 102 LEU B CA 1
ATOM 1784 C C . LEU B 1 102 ? -5.809 -18.203 -17.75 1 65.38 102 LEU B C 1
ATOM 1786 O O . LEU B 1 102 ? -6.688 -19.062 -17.719 1 65.38 102 LEU B O 1
ATOM 1790 N N . ARG B 1 103 ? -5.301 -17.688 -18.734 1 65.5 103 ARG B N 1
ATOM 1791 C CA . ARG B 1 103 ? -5.781 -18.156 -20.031 1 65.5 103 ARG B CA 1
ATOM 1792 C C . ARG B 1 103 ? -5.391 -19.609 -20.266 1 65.5 103 ARG B C 1
ATOM 1794 O O . ARG B 1 103 ? -6.191 -20.406 -20.781 1 65.5 103 ARG B O 1
ATOM 1801 N N . ILE B 1 104 ? -4.254 -19.984 -19.875 1 66.31 104 ILE B N 1
ATOM 1802 C CA . ILE B 1 104 ? -3.775 -21.359 -20.047 1 66.31 104 ILE B CA 1
ATOM 1803 C C . ILE B 1 104 ? -4.586 -22.297 -19.156 1 66.31 104 ILE B C 1
ATOM 1805 O O . ILE B 1 104 ? -4.961 -23.391 -19.594 1 66.31 104 ILE B O 1
ATOM 1809 N N . ASN B 1 105 ? -4.887 -21.812 -18.047 1 63.22 105 ASN B N 1
ATOM 1810 C CA . ASN B 1 105 ? -5.648 -22.641 -17.109 1 63.22 105 ASN B CA 1
ATOM 1811 C C . ASN B 1 105 ? -7.094 -22.812 -17.562 1 63.22 105 ASN B C 1
ATOM 1813 O O . ASN B 1 105 ? -7.695 -23.875 -17.344 1 63.22 105 ASN B O 1
ATOM 1817 N N . LEU B 1 106 ? -7.629 -21.812 -18.109 1 59.31 106 LEU B N 1
ATOM 1818 C CA . LEU B 1 106 ? -8.984 -21.906 -18.641 1 59.31 106 LEU B CA 1
ATOM 1819 C C . LEU B 1 106 ? -9.023 -22.844 -19.859 1 59.31 106 LEU B C 1
ATOM 1821 O O . LEU B 1 106 ? -10.016 -23.547 -20.062 1 59.31 106 LEU B O 1
ATOM 1825 N N . LYS B 1 107 ? -7.961 -22.875 -20.484 1 61.88 107 LYS B N 1
ATOM 1826 C CA . LYS B 1 107 ? -7.918 -23.781 -21.625 1 61.88 107 LYS B CA 1
ATOM 1827 C C . LYS B 1 107 ? -7.762 -25.234 -21.156 1 61.88 107 LYS B C 1
ATOM 1829 O O . LYS B 1 107 ? -8.172 -26.156 -21.859 1 61.88 107 LYS B O 1
ATOM 1834 N N . GLN B 1 108 ? -7.238 -25.328 -20.062 1 57.03 108 GLN B N 1
ATOM 1835 C CA . GLN B 1 108 ? -7.07 -26.688 -19.578 1 57.03 108 GLN B CA 1
ATOM 1836 C C . GLN B 1 108 ? -8.328 -27.172 -18.859 1 57.03 108 GLN B C 1
ATOM 1838 O O . GLN B 1 108 ? -8.453 -28.359 -18.547 1 57.03 108 GLN B O 1
ATOM 1843 N N . LEU B 1 109 ? -9.172 -26.297 -18.594 1 50.94 109 LEU B N 1
ATOM 1844 C CA . LEU B 1 109 ? -10.453 -26.766 -18.109 1 50.94 109 LEU B CA 1
ATOM 1845 C C . LEU B 1 109 ? -11.398 -27.094 -19.25 1 50.94 109 LEU B C 1
ATOM 1847 O O . LEU B 1 109 ? -11.398 -26.391 -20.281 1 50.94 109 LEU B O 1
#